Protein AF-A0A194VY60-F1 (afdb_monomer)

Secondary structure (DSSP, 8-state):
----PPPHHHHHHHHHHHHHHHHHHHHHHHHHHHHHHHHHHTB--TT-SS--SS-SS--TT--SEEEEEEEEE-EETTEEHHHHHHHHHHHHT---GGGSEEEEEEEEESSSSPPEEEEEEE--S-SSS-TTBEEEEEEE--HHHHHHEEEEEEEEEE---HHHHHHHHHHHHHH--B-BTTTBSHHHHHHHHHHHHTTT----S--HHHHHHHHHHHHHHHHHHHHHHHHHHHHHHHHHHHHHHHHHHHHHTT----

Solvent-accessible surface area (backbone atoms only — not comparable to full-atom values): 14320 Å² total; per-residue (Å²): 133,83,80,82,73,83,51,70,68,57,56,51,48,52,49,50,54,49,50,53,51,52,50,53,51,52,52,55,51,50,53,49,41,51,48,37,50,55,53,52,74,41,59,78,41,91,48,48,74,44,78,77,90,64,77,75,50,75,31,82,78,59,81,51,24,42,34,30,46,34,30,26,71,35,64,56,95,88,42,47,49,31,62,56,50,32,63,54,27,57,76,73,66,76,51,60,69,79,61,53,48,41,36,28,29,34,41,39,41,32,40,91,57,77,32,37,34,40,36,49,51,54,43,81,82,56,99,71,92,51,83,35,37,48,46,80,45,76,43,73,68,44,69,73,58,58,69,59,42,76,39,23,16,48,55,44,52,26,76,75,50,72,67,59,52,50,52,54,50,49,52,53,34,71,78,44,55,51,42,33,77,64,85,40,36,20,55,57,52,34,49,51,47,39,25,74,46,34,87,60,48,70,77,76,68,85,52,52,25,56,51,51,48,50,45,52,53,50,52,50,48,51,51,50,48,50,52,54,63,40,49,57,54,51,48,49,50,52,49,50,52,49,53,51,48,54,49,52,48,60,66,63,67,72,65,86,74,134

Structure (mmCIF, N/CA/C/O backbone):
data_AF-A0A194VY60-F1
#
_entry.id   AF-A0A194VY60-F1
#
loop_
_atom_site.group_PDB
_atom_site.id
_atom_site.type_symbol
_atom_site.label_atom_id
_atom_site.label_alt_id
_atom_site.label_comp_id
_atom_site.label_asym_id
_atom_site.label_entity_id
_atom_site.label_seq_id
_atom_site.pdbx_PDB_ins_code
_atom_site.Cartn_x
_atom_site.Cartn_y
_atom_site.Cartn_z
_atom_site.occupancy
_atom_site.B_iso_or_equiv
_atom_site.auth_seq_id
_atom_site.auth_comp_id
_atom_site.auth_asym_id
_atom_site.auth_atom_id
_atom_site.pdbx_PDB_model_num
ATOM 1 N N . MET A 1 1 ? -32.629 -17.666 49.996 1.00 39.91 1 MET A N 1
ATOM 2 C CA . MET A 1 1 ? -31.235 -17.701 49.500 1.00 39.91 1 MET A CA 1
ATOM 3 C C . MET A 1 1 ? -30.744 -16.263 49.410 1.00 39.91 1 MET A C 1
ATOM 5 O O . MET A 1 1 ? -31.400 -15.499 48.711 1.00 39.91 1 MET A O 1
ATOM 9 N N . PRO A 1 2 ? -29.707 -15.832 50.146 1.00 43.50 2 PRO A N 1
ATOM 10 C CA . PRO A 1 2 ? -29.232 -14.460 50.035 1.00 43.50 2 PRO A CA 1
ATOM 11 C C . PRO A 1 2 ? -28.337 -14.337 48.797 1.00 43.50 2 PRO A C 1
ATOM 13 O O . PRO A 1 2 ? -27.369 -15.083 48.655 1.00 43.50 2 PRO A O 1
ATOM 16 N N . PHE A 1 3 ? -28.659 -13.398 47.906 1.00 49.22 3 PHE A N 1
ATOM 17 C CA . PHE A 1 3 ? -27.743 -12.955 46.859 1.00 49.22 3 PHE A CA 1
ATOM 18 C C . PHE A 1 3 ? -26.462 -12.458 47.537 1.00 49.22 3 PHE A C 1
ATOM 20 O O . PHE A 1 3 ? -26.487 -11.477 48.279 1.00 49.22 3 PHE A O 1
ATOM 27 N N . HIS A 1 4 ? -25.349 -13.167 47.340 1.00 53.69 4 HIS A N 1
ATOM 28 C CA . HIS A 1 4 ? -24.038 -12.682 47.755 1.00 53.69 4 HIS A CA 1
ATOM 29 C C . HIS A 1 4 ? -23.738 -11.398 46.983 1.00 53.69 4 HIS A C 1
ATOM 31 O O . HIS A 1 4 ? -23.539 -11.411 45.771 1.00 53.69 4 HIS A O 1
ATOM 37 N N . GLY A 1 5 ? -23.791 -10.285 47.714 1.00 59.00 5 GLY A N 1
ATOM 38 C CA . GLY A 1 5 ? -23.623 -8.944 47.186 1.00 59.00 5 GLY A CA 1
ATOM 39 C C . GLY A 1 5 ? -22.247 -8.768 46.563 1.00 59.00 5 GLY A C 1
ATOM 40 O O . GLY A 1 5 ? -21.222 -9.028 47.197 1.00 59.00 5 GLY A O 1
ATOM 41 N N . VAL A 1 6 ? -22.239 -8.294 45.319 1.00 60.38 6 VAL A N 1
ATOM 42 C CA . VAL A 1 6 ? -21.043 -7.751 44.678 1.00 60.38 6 VAL A CA 1
ATOM 43 C C . VAL A 1 6 ? -20.492 -6.666 45.603 1.00 60.38 6 VAL A C 1
ATOM 45 O O . VAL A 1 6 ? -21.197 -5.717 45.952 1.00 60.38 6 VAL A O 1
ATOM 48 N N . ARG A 1 7 ? -19.250 -6.824 46.067 1.00 75.81 7 ARG A N 1
ATOM 49 C CA . ARG A 1 7 ? -18.635 -5.850 46.978 1.00 75.81 7 ARG A CA 1
ATOM 50 C C . ARG A 1 7 ? -18.468 -4.527 46.234 1.00 75.81 7 ARG A C 1
ATOM 52 O O . ARG A 1 7 ? -18.074 -4.524 45.071 1.00 75.81 7 ARG A O 1
ATOM 59 N N . ALA A 1 8 ? -18.685 -3.399 46.909 1.00 72.19 8 ALA A N 1
ATOM 60 C CA . ALA A 1 8 ? -18.509 -2.069 46.315 1.00 72.19 8 ALA A CA 1
ATOM 61 C C . ALA A 1 8 ? -17.129 -1.890 45.644 1.00 72.19 8 ALA A C 1
ATOM 63 O O . ALA A 1 8 ? -17.021 -1.258 44.598 1.00 72.19 8 ALA A O 1
ATOM 64 N N . SER A 1 9 ? -16.084 -2.527 46.181 1.00 76.25 9 SER A N 1
ATOM 65 C CA . SER A 1 9 ? -14.746 -2.557 45.579 1.00 76.2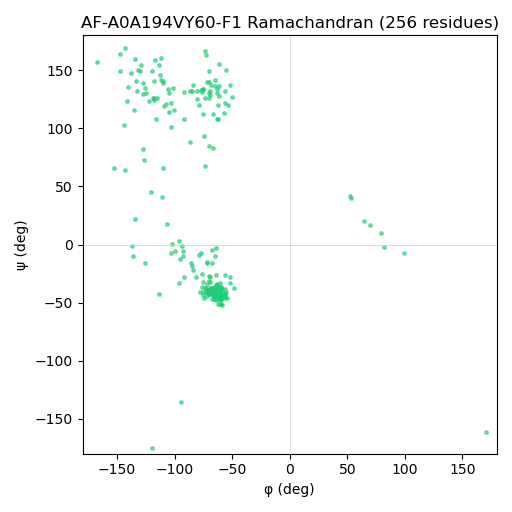5 9 SER A CA 1
ATOM 66 C C . SER A 1 9 ? -14.690 -3.251 44.211 1.00 76.25 9 SER A C 1
ATOM 68 O O . SER A 1 9 ? -13.939 -2.815 43.344 1.00 76.25 9 SER A O 1
ATOM 70 N N . GLN A 1 10 ? -15.498 -4.289 43.981 1.00 77.25 10 GLN A N 1
ATOM 71 C CA . GLN A 1 10 ? -15.587 -4.984 42.692 1.00 77.25 10 GLN A CA 1
ATOM 72 C C . GLN A 1 10 ? -16.283 -4.113 41.640 1.00 77.25 10 GLN A C 1
ATOM 74 O O . GLN A 1 10 ? -15.821 -4.055 40.505 1.00 77.25 10 GLN A O 1
ATOM 79 N N . LEU A 1 11 ? -17.333 -3.378 42.025 1.00 76.38 11 LEU A N 1
ATOM 80 C CA . LEU A 1 11 ? -18.009 -2.422 41.137 1.00 76.38 11 LEU A CA 1
ATOM 81 C C . LEU A 1 11 ? -17.104 -1.236 40.777 1.00 76.38 11 LEU A C 1
ATOM 83 O O . LEU A 1 11 ? -17.055 -0.829 39.620 1.00 76.38 11 LEU A O 1
ATOM 87 N N . ILE A 1 12 ? -16.344 -0.713 41.744 1.00 81.62 12 ILE A N 1
ATOM 88 C CA . ILE A 1 12 ? -15.384 0.376 41.510 1.00 81.62 12 ILE A CA 1
ATOM 89 C C . ILE A 1 12 ? -14.258 -0.080 40.574 1.00 81.62 12 ILE A C 1
ATOM 91 O O . ILE A 1 12 ? -13.894 0.657 39.659 1.00 81.62 12 ILE A O 1
ATOM 95 N N . ASN A 1 13 ? -13.720 -1.286 40.769 1.00 82.75 13 ASN A N 1
ATOM 96 C CA . ASN A 1 13 ? -12.669 -1.818 39.902 1.00 82.75 13 ASN A CA 1
ATOM 97 C C . ASN A 1 13 ? -13.184 -2.077 38.479 1.00 82.75 13 ASN A C 1
ATOM 99 O O . ASN A 1 13 ? -12.544 -1.641 37.528 1.00 82.75 13 ASN A O 1
ATOM 103 N N . ALA A 1 14 ? -14.372 -2.670 38.329 1.00 79.81 14 ALA A N 1
ATOM 104 C CA . ALA A 1 14 ? -14.998 -2.864 37.020 1.00 79.81 14 ALA A CA 1
ATOM 105 C C . ALA A 1 14 ? -15.285 -1.528 36.308 1.00 79.81 14 ALA A C 1
ATOM 107 O O . ALA A 1 14 ? -15.058 -1.403 35.106 1.00 79.81 14 ALA A O 1
ATOM 108 N N . GLY A 1 15 ? -15.725 -0.504 37.050 1.00 81.00 15 GLY A N 1
ATOM 109 C CA . GLY A 1 15 ? -15.925 0.846 36.519 1.00 81.00 15 GLY A CA 1
ATOM 110 C C . GLY A 1 15 ? -14.625 1.495 36.034 1.00 81.00 15 GLY A C 1
ATOM 111 O O . GLY A 1 15 ? -14.604 2.090 34.958 1.00 81.00 15 GLY A O 1
ATOM 112 N N . LYS A 1 16 ? -13.523 1.334 36.779 1.00 84.62 16 LYS A N 1
ATOM 113 C CA . LYS A 1 16 ? -12.190 1.804 36.364 1.00 84.62 16 LYS A CA 1
ATOM 114 C C . LYS A 1 16 ? -11.689 1.072 35.121 1.00 84.62 16 LYS A C 1
ATOM 116 O O . LYS A 1 16 ? -11.234 1.721 34.188 1.00 84.62 16 LYS A O 1
ATOM 121 N N . GLU A 1 17 ? -11.808 -0.253 35.076 1.00 83.38 17 GLU A N 1
ATOM 122 C CA . GLU A 1 17 ? -11.417 -1.050 33.907 1.00 83.38 17 GLU A CA 1
ATOM 123 C C . GLU A 1 17 ? -12.216 -0.673 32.657 1.00 83.38 17 GLU A C 1
ATOM 125 O O . GLU A 1 17 ? -11.652 -0.565 31.568 1.00 83.38 17 GLU A O 1
ATOM 130 N N . TYR A 1 18 ? -13.521 -0.443 32.808 1.00 84.88 18 TYR A N 1
ATOM 131 C CA . TYR A 1 18 ? -14.369 0.029 31.720 1.00 84.88 18 TYR A CA 1
ATOM 132 C C . TYR A 1 18 ? -13.940 1.415 31.229 1.00 84.88 18 TYR A C 1
ATOM 134 O O . TYR A 1 18 ? -13.803 1.621 30.025 1.00 84.88 18 TYR A O 1
ATOM 142 N N . TYR A 1 19 ? -13.673 2.347 32.148 1.00 82.75 19 TYR A N 1
ATOM 143 C CA . TYR A 1 19 ? -13.218 3.693 31.803 1.00 82.75 19 TYR A CA 1
ATOM 144 C C . TYR A 1 19 ? -11.867 3.682 31.076 1.00 82.75 19 TYR A C 1
ATOM 146 O O . TYR A 1 19 ? -11.713 4.351 30.058 1.00 82.75 19 TYR A O 1
ATOM 154 N N . GLU A 1 20 ? -10.909 2.876 31.538 1.00 84.81 20 GLU A N 1
ATOM 155 C CA . GLU A 1 20 ? -9.609 2.715 30.877 1.00 84.81 20 GLU A CA 1
ATOM 156 C C . GLU A 1 20 ? -9.743 2.110 29.474 1.00 84.81 20 GLU A C 1
ATOM 158 O O . GLU A 1 20 ? -9.087 2.563 28.536 1.00 84.81 20 GLU A O 1
ATOM 163 N N . LYS A 1 21 ? -10.632 1.125 29.286 1.00 82.19 21 LYS A N 1
ATOM 164 C CA . LYS A 1 21 ? -10.935 0.578 27.953 1.00 82.19 21 LYS A CA 1
ATOM 165 C C . LYS A 1 21 ? -11.551 1.630 27.033 1.00 82.19 21 LYS A C 1
ATOM 167 O O . LYS A 1 21 ? -11.130 1.747 25.886 1.00 82.19 21 LYS A O 1
ATOM 172 N N . LEU A 1 22 ? -12.508 2.408 27.539 1.00 82.56 22 LEU A N 1
ATOM 173 C CA . LEU A 1 22 ? -13.160 3.479 26.785 1.00 82.56 22 LEU A CA 1
ATOM 174 C C . LEU A 1 22 ? -12.155 4.565 26.375 1.00 82.56 22 LEU A C 1
ATOM 176 O O . LEU A 1 22 ? -12.182 5.048 25.247 1.00 82.56 22 LEU A O 1
ATOM 180 N N . LYS A 1 23 ? -11.246 4.928 27.284 1.00 86.50 23 LYS A N 1
ATOM 181 C CA . LYS A 1 23 ? -10.191 5.908 27.033 1.00 86.50 23 LYS A CA 1
ATOM 182 C C . LYS A 1 23 ? -9.248 5.441 25.924 1.00 86.50 23 LYS A C 1
ATOM 184 O O . LYS A 1 23 ? -9.086 6.163 24.948 1.00 86.50 23 LYS A O 1
ATOM 189 N N . LYS A 1 24 ? -8.718 4.217 26.024 1.00 82.44 24 LYS A N 1
ATOM 190 C CA . LYS A 1 24 ? -7.846 3.631 24.991 1.00 82.44 24 LYS A CA 1
ATOM 191 C C . LYS A 1 24 ? -8.527 3.529 23.627 1.00 82.44 24 LYS A C 1
ATOM 193 O O . LYS A 1 24 ? -7.892 3.752 22.606 1.00 82.44 24 LYS A O 1
ATOM 198 N N . HIS A 1 25 ? -9.819 3.196 23.607 1.00 82.06 25 HIS A N 1
ATOM 199 C CA . HIS A 1 25 ? -10.597 3.129 22.366 1.00 82.06 25 HIS A CA 1
ATOM 200 C C . HIS A 1 25 ? -10.741 4.507 21.707 1.00 82.06 25 HIS A C 1
ATOM 202 O O . HIS A 1 25 ? -10.528 4.638 20.503 1.00 82.06 25 HIS A O 1
ATOM 208 N N . ASN A 1 26 ? -11.016 5.550 22.495 1.00 86.19 26 ASN A N 1
ATOM 209 C CA . ASN A 1 26 ? -11.071 6.922 21.987 1.00 86.19 26 ASN A CA 1
ATOM 210 C C . ASN A 1 26 ? -9.705 7.415 21.486 1.00 86.19 26 ASN A C 1
ATOM 212 O O . ASN A 1 26 ? -9.651 8.035 20.428 1.00 86.19 26 ASN A O 1
ATOM 216 N N . GLU A 1 27 ? -8.618 7.103 22.199 1.00 87.31 27 GLU A N 1
ATOM 217 C CA . GLU A 1 27 ? -7.247 7.428 21.777 1.00 87.31 27 GLU A CA 1
ATOM 218 C C . GLU A 1 27 ? -6.918 6.776 20.424 1.00 87.31 27 GLU A C 1
ATOM 220 O O . GLU A 1 27 ? -6.575 7.480 19.476 1.00 87.31 27 GLU A O 1
ATOM 225 N N . ALA A 1 28 ? -7.151 5.467 20.280 1.00 85.69 28 ALA A N 1
ATOM 226 C CA . ALA A 1 28 ? -6.933 4.748 19.021 1.00 85.69 28 ALA A CA 1
ATOM 227 C C . ALA A 1 28 ? -7.787 5.302 17.866 1.00 85.69 28 ALA A C 1
ATOM 229 O O . ALA A 1 28 ? -7.342 5.396 16.720 1.00 85.69 28 ALA A O 1
ATOM 230 N N . ARG A 1 29 ? -9.027 5.712 18.157 1.00 89.50 29 ARG A N 1
ATOM 231 C CA . ARG A 1 29 ? -9.909 6.348 17.175 1.00 89.50 29 ARG A CA 1
ATOM 232 C C . ARG A 1 29 ? -9.376 7.706 16.718 1.00 89.50 29 ARG A C 1
ATOM 234 O O . ARG A 1 29 ? -9.510 8.043 15.540 1.00 89.50 29 ARG A O 1
ATOM 241 N N . ASP A 1 30 ? -8.829 8.507 17.622 1.00 90.94 30 ASP A N 1
ATOM 242 C CA . ASP A 1 30 ? -8.287 9.820 17.278 1.00 90.94 30 ASP A CA 1
ATOM 243 C C . ASP A 1 30 ? -6.961 9.701 16.514 1.00 90.94 30 ASP A C 1
ATOM 245 O O . ASP A 1 30 ? -6.784 10.402 15.514 1.00 90.94 30 ASP A O 1
ATOM 249 N N . GLU A 1 31 ? -6.107 8.736 16.868 1.00 89.88 31 GLU A N 1
ATOM 250 C CA . GLU A 1 31 ? -4.929 8.346 16.078 1.00 89.88 31 GLU A CA 1
ATOM 251 C C . GLU A 1 31 ? -5.325 7.920 14.656 1.00 89.88 31 GLU A C 1
ATOM 253 O O . GLU A 1 31 ? -4.763 8.396 13.669 1.00 89.88 31 GLU A O 1
ATOM 258 N N . LYS A 1 32 ? -6.370 7.094 14.519 1.00 92.56 32 LYS A N 1
ATOM 259 C CA . LYS A 1 32 ? -6.886 6.668 13.212 1.00 92.56 32 LYS A CA 1
ATOM 260 C C . LYS A 1 32 ? -7.350 7.849 12.359 1.00 92.56 32 LYS A C 1
ATOM 262 O O . LYS A 1 32 ? -7.024 7.920 11.175 1.00 92.56 32 LYS A O 1
ATOM 267 N N . LYS A 1 33 ? -8.097 8.795 12.939 1.00 93.25 33 LYS A N 1
ATOM 268 C CA . LYS A 1 33 ? -8.518 10.019 12.232 1.00 93.25 33 LYS A CA 1
ATOM 269 C C . LYS A 1 33 ? -7.320 10.853 11.784 1.00 93.25 33 LYS A C 1
ATOM 271 O O . LYS A 1 33 ? -7.346 11.382 10.673 1.00 93.25 33 LYS A O 1
ATOM 276 N N . ALA A 1 34 ? -6.298 10.984 12.631 1.00 92.81 34 ALA A N 1
ATOM 277 C CA . ALA A 1 34 ? -5.077 11.711 12.300 1.00 92.81 34 ALA A CA 1
ATOM 278 C C . ALA A 1 34 ? -4.346 11.054 11.120 1.00 92.81 34 ALA A C 1
ATOM 280 O O . ALA A 1 34 ? -4.042 11.735 10.140 1.00 92.81 34 ALA A O 1
ATOM 281 N N . LEU A 1 35 ? -4.189 9.727 11.148 1.00 93.19 35 LEU A N 1
ATOM 282 C CA . LEU A 1 35 ? -3.588 8.966 10.055 1.00 93.19 35 LEU A CA 1
ATOM 283 C C . LEU A 1 35 ? -4.364 9.129 8.740 1.00 93.19 35 LEU A C 1
ATOM 285 O O . LEU A 1 35 ? -3.768 9.420 7.705 1.00 93.19 35 LEU A O 1
ATOM 289 N N . LEU A 1 36 ? -5.694 8.990 8.766 1.00 93.56 36 LEU A N 1
ATOM 290 C CA . LEU A 1 36 ? -6.530 9.171 7.572 1.00 93.56 36 LEU A CA 1
ATOM 291 C C . LEU A 1 36 ? -6.412 10.589 7.004 1.00 93.56 36 LEU A C 1
ATOM 293 O O . LEU A 1 36 ? -6.350 10.762 5.788 1.00 93.56 36 LEU A O 1
ATOM 297 N N . LYS A 1 37 ? -6.314 11.603 7.872 1.00 92.12 37 LYS A N 1
ATOM 298 C CA . LYS A 1 37 ? -6.079 12.990 7.457 1.00 92.12 37 LYS A CA 1
ATOM 299 C C . LYS A 1 37 ? -4.722 13.156 6.768 1.00 92.12 37 LYS A C 1
ATOM 301 O O . LYS A 1 37 ? -4.661 13.843 5.752 1.00 92.12 37 LYS A O 1
ATOM 306 N N . LEU A 1 38 ? -3.663 12.528 7.285 1.00 91.75 38 LEU A N 1
ATOM 307 C CA . LEU A 1 38 ? -2.333 12.544 6.663 1.00 91.75 38 LEU A CA 1
ATOM 308 C C . LEU A 1 38 ? -2.344 11.861 5.293 1.00 91.75 38 LEU A C 1
ATOM 310 O O . LEU A 1 38 ? -1.869 12.438 4.320 1.00 91.75 38 LEU A O 1
ATOM 314 N N . ILE A 1 39 ? -2.946 10.671 5.197 1.00 91.62 39 ILE A N 1
ATOM 315 C CA . ILE A 1 39 ? -3.079 9.931 3.933 1.00 91.62 39 ILE A CA 1
ATOM 316 C C . ILE A 1 39 ? -3.856 10.765 2.911 1.00 91.62 39 ILE A C 1
ATOM 318 O O . ILE A 1 39 ? -3.419 10.918 1.773 1.00 91.62 39 ILE A O 1
ATOM 322 N N . ARG A 1 40 ? -4.984 11.356 3.321 1.00 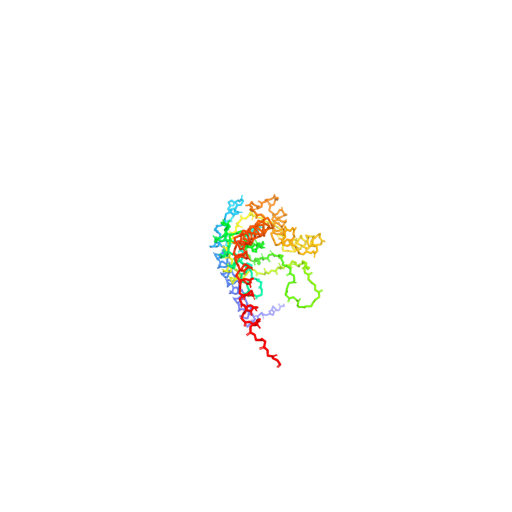89.31 40 ARG A N 1
ATOM 323 C CA . ARG A 1 40 ? -5.800 12.218 2.461 1.00 89.31 40 ARG A CA 1
ATOM 324 C C . ARG A 1 40 ? -5.028 13.441 1.970 1.00 89.31 40 ARG A C 1
ATOM 326 O O . ARG A 1 40 ? -5.203 13.825 0.823 1.00 89.31 40 ARG A O 1
ATOM 333 N N . ALA A 1 41 ? -4.177 14.037 2.803 1.00 87.06 41 ALA A N 1
ATOM 334 C CA . ALA A 1 41 ? -3.357 15.185 2.416 1.00 87.06 41 ALA A CA 1
ATOM 335 C C . ALA A 1 41 ? -2.274 14.848 1.374 1.00 87.06 41 ALA A C 1
ATOM 337 O O . ALA A 1 41 ? -1.716 15.761 0.778 1.00 87.06 41 ALA A O 1
ATOM 338 N N . LYS A 1 42 ? -1.964 13.562 1.162 1.00 84.62 42 LYS A N 1
ATOM 339 C CA . LYS A 1 42 ? -1.026 13.085 0.133 1.00 84.62 42 LYS A CA 1
ATOM 340 C C . LYS A 1 42 ? -1.709 12.726 -1.191 1.00 84.62 42 LYS A C 1
ATOM 342 O O . LYS A 1 42 ? -1.018 12.363 -2.144 1.00 84.62 42 LYS A O 1
ATOM 347 N N . LEU A 1 43 ? -3.043 12.774 -1.246 1.00 81.62 43 LEU A N 1
ATOM 348 C CA . LEU A 1 43 ? -3.793 12.509 -2.469 1.00 81.62 43 LEU A CA 1
ATOM 349 C C . LEU A 1 43 ? -3.674 13.692 -3.429 1.00 81.62 43 LEU A C 1
ATOM 351 O O . LEU A 1 43 ? -4.488 14.603 -3.380 1.00 81.62 43 LEU A O 1
ATOM 355 N N . ASP A 1 44 ? -2.698 13.626 -4.326 1.00 66.50 44 ASP A N 1
ATOM 356 C CA . ASP A 1 44 ? -2.491 14.616 -5.396 1.00 66.50 44 ASP A CA 1
ATOM 357 C C . ASP A 1 44 ? -2.218 13.935 -6.761 1.00 66.50 44 ASP A C 1
ATOM 359 O O . ASP A 1 44 ? -1.598 14.499 -7.660 1.00 66.50 44 ASP A O 1
ATOM 363 N N . GLY A 1 45 ? -2.625 12.672 -6.926 1.00 53.22 45 GLY A N 1
ATOM 364 C CA . GLY A 1 45 ? -2.087 11.797 -7.970 1.00 53.22 45 GLY A CA 1
ATOM 365 C C . GLY A 1 45 ? -2.710 11.887 -9.373 1.00 53.22 45 GLY A C 1
ATOM 366 O O . GLY A 1 45 ? -3.914 11.695 -9.550 1.00 53.22 45 GLY A O 1
ATOM 367 N N . ASN A 1 46 ? -1.836 11.984 -10.386 1.00 49.44 46 ASN A N 1
ATOM 368 C CA . ASN A 1 46 ? -2.103 11.805 -11.829 1.00 49.44 46 ASN A CA 1
ATOM 369 C C . ASN A 1 46 ? -2.544 10.376 -12.237 1.00 49.44 46 ASN A C 1
ATOM 371 O O . ASN A 1 46 ? -2.801 10.134 -13.414 1.00 49.44 46 ASN A O 1
ATOM 375 N N . HIS A 1 47 ? -2.584 9.416 -11.302 1.00 53.03 47 HIS A N 1
ATOM 376 C CA . HIS A 1 47 ? -2.923 8.004 -11.555 1.00 53.03 47 HIS A CA 1
ATOM 377 C C . HIS A 1 47 ? -4.319 7.635 -11.040 1.00 53.03 47 HIS A C 1
ATOM 379 O O . HIS A 1 47 ? -4.625 6.460 -10.827 1.00 53.03 47 HIS A O 1
ATOM 385 N N . THR A 1 48 ? -5.152 8.639 -10.780 1.00 56.34 48 THR A N 1
ATOM 386 C CA . THR A 1 48 ? -6.541 8.448 -10.377 1.00 56.34 48 THR A CA 1
ATOM 387 C C . THR A 1 48 ? -7.321 7.846 -11.539 1.00 56.34 48 THR A C 1
ATOM 389 O O . THR A 1 48 ? -7.515 8.464 -12.581 1.00 56.34 48 THR A O 1
ATOM 392 N N . VAL A 1 49 ? -7.758 6.599 -11.367 1.00 56.19 49 VAL A N 1
ATOM 393 C CA . VAL A 1 49 ? -8.679 5.940 -12.309 1.00 56.19 49 VAL A CA 1
ATOM 394 C C . VAL A 1 49 ? -10.127 6.301 -11.965 1.00 56.19 49 VAL A C 1
ATOM 396 O O . VAL A 1 49 ? -11.036 6.120 -12.773 1.00 56.19 49 VAL A O 1
ATOM 399 N N . SER A 1 50 ? -10.376 6.788 -10.749 1.00 60.06 50 SER A N 1
ATOM 400 C CA . SER A 1 50 ? -11.722 7.044 -10.245 1.00 60.06 50 SER A CA 1
ATOM 401 C C . SER A 1 50 ? -11.741 8.230 -9.291 1.00 60.06 50 SER A C 1
ATOM 403 O O . SER A 1 50 ? -10.763 8.493 -8.588 1.00 60.06 50 SER A O 1
ATOM 405 N N . GLU A 1 51 ? -12.870 8.934 -9.275 1.00 65.19 51 GLU A N 1
ATOM 406 C CA . GLU A 1 51 ? -13.209 9.838 -8.180 1.00 65.19 51 GLU A CA 1
ATOM 407 C C . GLU A 1 51 ? -13.311 9.033 -6.877 1.00 65.19 51 GLU A C 1
ATOM 409 O O . GLU A 1 51 ? -13.525 7.822 -6.902 1.00 65.19 51 GLU A O 1
ATOM 414 N N . LEU A 1 52 ? -13.104 9.688 -5.735 1.00 71.69 52 LEU A N 1
ATOM 415 C CA . LEU A 1 52 ? -13.240 9.034 -4.434 1.00 71.69 52 LEU A CA 1
ATOM 416 C C . LEU A 1 52 ? -14.695 8.583 -4.236 1.00 71.69 52 LEU A C 1
ATOM 418 O O . LEU A 1 52 ? -15.552 9.428 -3.979 1.00 71.69 52 LEU A O 1
ATOM 422 N N . ASP A 1 53 ? -14.947 7.272 -4.307 1.00 68.56 53 ASP A N 1
ATOM 423 C CA . ASP A 1 53 ? -16.288 6.698 -4.117 1.00 68.56 53 ASP A CA 1
ATOM 424 C C . ASP A 1 53 ? -16.815 6.993 -2.701 1.00 68.56 53 ASP A C 1
ATOM 426 O O . ASP A 1 53 ? -17.960 7.408 -2.512 1.00 68.56 53 ASP A O 1
ATOM 430 N N . GLU A 1 54 ? -15.943 6.848 -1.697 1.00 73.69 54 GLU A N 1
ATOM 431 C CA . GLU A 1 54 ? -16.199 7.263 -0.318 1.00 73.69 54 GLU A CA 1
ATOM 432 C C . GLU A 1 54 ? -15.069 8.160 0.215 1.00 73.69 54 GLU A C 1
ATOM 434 O O . GLU A 1 54 ? -13.883 7.847 0.019 1.00 73.69 54 GLU A O 1
ATOM 439 N N . PRO A 1 55 ? -15.395 9.232 0.972 1.00 81.00 55 PRO A N 1
ATOM 440 C CA . PRO A 1 55 ? -14.392 10.074 1.616 1.00 81.00 55 PRO A CA 1
ATOM 441 C C . PRO A 1 55 ? -13.401 9.250 2.447 1.00 81.00 55 PRO A C 1
ATOM 443 O O . PRO A 1 55 ? -13.792 8.349 3.189 1.00 81.00 55 PRO A O 1
ATOM 446 N N . LEU A 1 56 ? -12.106 9.576 2.369 1.00 87.00 56 LEU A N 1
ATOM 447 C CA . LEU A 1 56 ? -11.085 9.042 3.281 1.00 87.00 56 LEU A CA 1
ATOM 448 C C . LEU A 1 56 ? -11.209 9.693 4.665 1.00 87.00 56 LEU A C 1
ATOM 450 O O . LEU A 1 56 ? -10.370 10.486 5.094 1.00 87.00 56 LEU A O 1
ATOM 454 N N . GLU A 1 57 ? -12.304 9.383 5.345 1.00 89.12 57 GLU A N 1
ATOM 455 C CA . GLU A 1 57 ? -12.638 9.859 6.680 1.00 89.12 57 GLU A CA 1
ATOM 456 C C . GLU A 1 57 ? -13.017 8.681 7.571 1.00 89.12 57 GLU A C 1
ATOM 458 O O . GLU A 1 57 ? -13.460 7.635 7.095 1.00 89.12 57 GLU A O 1
ATOM 463 N N . TYR A 1 58 ? -12.832 8.848 8.882 1.00 91.56 58 TYR A N 1
ATOM 464 C CA . TYR A 1 58 ? -13.165 7.795 9.832 1.00 91.56 58 TYR A CA 1
ATOM 465 C C . TYR A 1 58 ? -14.664 7.488 9.789 1.00 91.56 58 TYR A C 1
ATOM 467 O O . TYR A 1 58 ? -15.495 8.335 10.128 1.00 91.56 58 TYR A O 1
ATOM 475 N N . ASN A 1 59 ? -14.999 6.246 9.462 1.00 90.75 59 ASN A N 1
ATOM 476 C CA . ASN A 1 59 ? -16.358 5.746 9.430 1.00 90.75 59 ASN A CA 1
ATOM 477 C C . ASN A 1 59 ? -16.395 4.285 9.896 1.00 90.75 59 ASN A C 1
ATOM 479 O O . ASN A 1 59 ? -16.118 3.364 9.135 1.00 90.75 59 ASN A O 1
ATOM 483 N N . ALA A 1 60 ? -16.837 4.069 11.137 1.00 86.19 60 ALA A N 1
ATOM 484 C CA . ALA A 1 60 ? -16.979 2.734 11.730 1.00 86.19 60 ALA A CA 1
ATOM 485 C C . ALA A 1 60 ? -18.033 1.843 11.040 1.00 86.19 60 ALA A C 1
ATOM 487 O O . ALA A 1 60 ? -18.148 0.665 11.362 1.00 86.19 60 ALA A O 1
ATOM 488 N N . ARG A 1 61 ? -18.844 2.400 10.130 1.00 86.50 61 ARG A N 1
ATOM 489 C CA . ARG A 1 61 ? -19.843 1.654 9.350 1.00 86.50 61 ARG A CA 1
ATOM 490 C C . ARG A 1 61 ? -19.367 1.317 7.940 1.00 86.50 61 ARG A C 1
ATOM 492 O O . ARG A 1 61 ? -20.110 0.651 7.220 1.00 86.50 61 ARG A O 1
ATOM 499 N N . CYS A 1 62 ? -18.193 1.804 7.538 1.00 84.94 62 CYS A N 1
ATOM 500 C CA . CYS A 1 62 ? -17.637 1.505 6.229 1.00 84.94 62 CYS A CA 1
ATOM 501 C C . CYS A 1 62 ? -17.378 -0.004 6.136 1.00 84.94 62 CYS A C 1
ATOM 503 O O . CYS A 1 62 ? -16.832 -0.606 7.060 1.00 84.94 62 CYS A O 1
ATOM 505 N N . LYS A 1 63 ? -17.846 -0.620 5.048 1.00 85.81 63 LYS A N 1
ATOM 506 C CA . LYS A 1 63 ? -17.698 -2.063 4.795 1.00 85.81 63 LYS A CA 1
ATOM 507 C C . LYS A 1 63 ? -16.609 -2.368 3.772 1.00 85.81 63 LYS A C 1
ATOM 509 O O . LYS A 1 63 ? -16.317 -3.536 3.533 1.00 85.81 63 LYS A O 1
ATOM 514 N N . THR A 1 64 ? -16.058 -1.331 3.157 1.00 90.00 64 THR A N 1
ATOM 515 C CA . THR A 1 64 ? -15.002 -1.419 2.158 1.00 90.00 64 THR A CA 1
ATOM 516 C C . THR A 1 64 ? -13.752 -0.724 2.673 1.00 90.00 64 THR A C 1
ATOM 518 O O . THR A 1 64 ? -13.791 0.119 3.571 1.00 90.00 64 THR A O 1
ATOM 521 N N . SER A 1 65 ? -12.618 -1.093 2.100 1.00 93.25 65 SER A N 1
ATOM 522 C CA . SER A 1 65 ? -11.361 -0.384 2.288 1.00 93.25 65 SER A CA 1
ATOM 523 C C . SER A 1 65 ? -10.971 0.318 0.999 1.00 93.25 65 SER A C 1
ATOM 525 O O . SER A 1 65 ? -11.105 -0.247 -0.087 1.00 93.25 65 SER A O 1
ATOM 527 N N . ALA A 1 66 ? -10.438 1.529 1.133 1.00 92.06 66 ALA A N 1
ATOM 528 C CA . ALA A 1 66 ? -9.914 2.272 0.001 1.00 92.06 66 ALA A CA 1
ATOM 529 C C . ALA A 1 66 ? -8.610 1.625 -0.465 1.00 92.06 66 ALA A C 1
ATOM 531 O O . ALA A 1 66 ? -7.763 1.269 0.355 1.00 92.06 66 ALA A O 1
ATOM 532 N N . VAL A 1 67 ? -8.406 1.532 -1.769 1.00 91.88 67 VAL A N 1
ATOM 533 C CA . VAL A 1 67 ? -7.170 1.036 -2.365 1.00 91.88 67 VAL A CA 1
ATOM 534 C C . VAL A 1 67 ? -6.442 2.201 -3.012 1.00 91.88 67 VAL A C 1
ATOM 536 O O . VAL A 1 67 ? -6.947 2.852 -3.932 1.00 91.88 67 VAL A O 1
ATOM 539 N N . LEU A 1 68 ? -5.238 2.458 -2.515 1.00 90.44 68 LEU A N 1
ATOM 540 C CA . LEU A 1 68 ? -4.337 3.483 -3.009 1.00 90.44 68 LEU A CA 1
ATOM 541 C C . LEU A 1 68 ? -3.107 2.838 -3.638 1.00 90.44 68 LEU A C 1
ATOM 543 O O . LEU A 1 68 ? -2.594 1.831 -3.152 1.00 90.44 68 LEU A O 1
ATOM 547 N N . VAL A 1 69 ? -2.585 3.476 -4.675 1.00 88.69 69 VAL A N 1
ATOM 548 C CA . VAL A 1 69 ? -1.221 3.244 -5.150 1.00 88.69 69 VAL A CA 1
ATOM 549 C C . VAL A 1 69 ? -0.382 4.407 -4.664 1.00 88.69 69 VAL A C 1
ATOM 551 O O . VAL A 1 69 ? -0.689 5.566 -4.951 1.00 88.69 69 VAL A O 1
ATOM 554 N N . VAL A 1 70 ? 0.655 4.098 -3.895 1.00 87.38 70 VAL A N 1
ATOM 555 C CA . VAL A 1 70 ? 1.575 5.092 -3.347 1.00 87.38 70 VAL A CA 1
ATOM 556 C C . VAL A 1 70 ? 2.935 4.938 -3.995 1.00 87.38 70 VAL A C 1
ATOM 558 O O . VAL A 1 70 ? 3.407 3.827 -4.248 1.00 87.38 70 VAL A O 1
ATOM 561 N N . THR A 1 71 ? 3.568 6.073 -4.247 1.00 83.44 71 THR A N 1
ATOM 562 C CA . THR A 1 71 ? 4.919 6.142 -4.780 1.00 83.44 71 THR A CA 1
ATOM 563 C C . THR A 1 71 ? 5.860 6.665 -3.709 1.00 83.44 71 THR A C 1
ATOM 565 O O . THR A 1 71 ? 5.538 7.600 -2.970 1.00 83.44 71 THR A O 1
ATOM 568 N N . SER A 1 72 ? 7.046 6.078 -3.627 1.00 79.12 72 SER A N 1
ATOM 569 C CA . SER A 1 72 ? 8.133 6.572 -2.788 1.00 79.12 72 SER A CA 1
ATOM 570 C C . SER A 1 72 ? 9.450 6.585 -3.554 1.00 79.12 72 SER A C 1
ATOM 572 O O . SER A 1 72 ? 9.620 5.920 -4.579 1.00 79.12 72 SER A O 1
ATOM 574 N N . ALA A 1 73 ? 10.404 7.380 -3.073 1.00 70.81 73 ALA A N 1
ATOM 575 C CA . ALA A 1 73 ? 11.740 7.389 -3.650 1.00 70.81 73 ALA A CA 1
ATOM 576 C C . ALA A 1 73 ? 12.427 6.030 -3.434 1.00 70.81 73 ALA A C 1
ATOM 578 O O . ALA A 1 73 ? 12.397 5.472 -2.338 1.00 70.81 73 ALA A O 1
ATOM 579 N N . ILE A 1 74 ? 13.097 5.525 -4.469 1.00 65.50 74 ILE A N 1
ATOM 580 C CA . ILE A 1 74 ? 13.914 4.315 -4.394 1.00 65.50 74 ILE A CA 1
ATOM 581 C C . ILE A 1 74 ? 15.221 4.673 -3.674 1.00 65.50 74 ILE A C 1
ATOM 583 O O . ILE A 1 74 ? 16.052 5.423 -4.204 1.00 65.50 74 ILE A O 1
ATOM 587 N N . ASP A 1 75 ? 15.400 4.125 -2.474 1.00 53.91 75 ASP A N 1
ATOM 588 C CA . ASP A 1 75 ? 16.645 4.175 -1.708 1.00 53.91 75 ASP A CA 1
ATOM 589 C C . ASP A 1 75 ? 17.302 2.788 -1.716 1.00 53.91 75 ASP A C 1
ATOM 591 O O . ASP A 1 75 ? 16.700 1.799 -1.296 1.00 53.91 75 ASP A O 1
ATOM 595 N N . ILE A 1 76 ? 18.529 2.709 -2.236 1.00 51.88 76 ILE A N 1
ATOM 596 C CA . ILE A 1 76 ? 19.343 1.492 -2.223 1.00 51.88 76 ILE A CA 1
ATOM 597 C C . ILE A 1 76 ? 20.584 1.782 -1.379 1.00 51.88 76 ILE A C 1
ATOM 599 O O . ILE A 1 76 ? 21.479 2.503 -1.819 1.00 51.88 76 ILE A O 1
ATOM 603 N N . ASN A 1 77 ? 20.659 1.205 -0.176 1.00 44.94 77 ASN A N 1
ATOM 604 C CA . ASN A 1 77 ? 21.802 1.330 0.741 1.00 44.94 77 ASN A CA 1
ATOM 605 C C . ASN A 1 77 ? 22.226 2.787 1.039 1.00 44.94 77 ASN A C 1
ATOM 607 O O . ASN A 1 77 ? 23.418 3.094 1.086 1.00 44.94 77 ASN A O 1
ATOM 611 N N . GLY A 1 78 ? 21.267 3.700 1.220 1.00 41.06 78 GLY A N 1
ATOM 612 C CA . GLY A 1 78 ? 21.520 5.120 1.490 1.00 41.06 78 GLY A CA 1
ATOM 613 C C . GLY A 1 78 ? 21.809 5.945 0.233 1.00 41.06 78 GLY A C 1
ATOM 614 O O . GLY A 1 78 ? 21.989 7.164 0.313 1.00 41.06 78 GLY A O 1
ATOM 615 N N . ILE A 1 79 ? 21.848 5.309 -0.941 1.00 41.88 79 ILE A N 1
ATOM 616 C CA . ILE A 1 79 ? 21.900 5.993 -2.227 1.00 41.88 79 ILE A CA 1
ATOM 617 C C . ILE A 1 79 ? 20.461 6.173 -2.694 1.00 41.88 79 ILE A C 1
ATOM 619 O O . ILE A 1 79 ? 19.807 5.234 -3.145 1.00 41.88 79 ILE A O 1
ATOM 623 N N . GLN A 1 80 ? 19.983 7.415 -2.639 1.00 53.09 80 GLN A N 1
ATOM 624 C CA . GLN A 1 80 ? 18.697 7.798 -3.218 1.00 53.09 80 GLN A CA 1
ATOM 625 C C . GLN A 1 80 ? 18.800 7.760 -4.743 1.00 53.09 80 GLN A C 1
ATOM 627 O O . GLN A 1 80 ? 19.078 8.773 -5.396 1.00 53.09 80 GLN A O 1
ATOM 632 N N . VAL A 1 81 ? 18.595 6.568 -5.306 1.00 55.28 81 VAL A N 1
ATOM 633 C CA . VAL A 1 81 ? 18.657 6.287 -6.742 1.00 55.28 81 VAL A CA 1
ATOM 634 C C . VAL A 1 81 ? 17.712 7.216 -7.484 1.00 55.28 81 VAL A C 1
ATOM 636 O O . VAL A 1 81 ? 18.122 7.807 -8.477 1.00 55.28 81 VAL A O 1
ATOM 639 N N . THR A 1 82 ? 16.516 7.467 -6.944 1.00 53.53 82 THR A N 1
ATOM 640 C CA . THR A 1 82 ? 15.580 8.438 -7.519 1.00 53.53 82 THR A CA 1
ATOM 641 C C . THR A 1 82 ? 16.190 9.838 -7.593 1.00 53.53 82 THR A C 1
ATOM 643 O O . THR A 1 82 ? 16.117 10.455 -8.647 1.00 53.53 82 THR A O 1
ATOM 646 N N . LYS A 1 83 ? 16.881 10.351 -6.563 1.00 51.78 83 LYS A N 1
ATOM 647 C CA . LYS A 1 83 ? 17.488 11.700 -6.624 1.00 51.78 83 LYS A CA 1
ATOM 648 C C . LYS A 1 83 ? 18.698 11.774 -7.553 1.00 51.78 83 LYS A C 1
ATOM 650 O O . LYS A 1 83 ? 18.880 12.783 -8.237 1.00 51.78 83 LYS A O 1
ATOM 655 N N . LEU A 1 84 ? 19.537 10.741 -7.569 1.00 48.62 84 LEU A N 1
ATOM 656 C CA . LEU A 1 84 ? 20.763 10.727 -8.369 1.00 48.62 84 LEU A CA 1
ATOM 657 C C . LEU A 1 84 ? 20.456 10.494 -9.854 1.00 48.62 84 LEU A C 1
ATOM 659 O O . LEU A 1 84 ? 20.955 11.232 -10.705 1.00 48.62 84 LEU A O 1
ATOM 663 N N . ALA A 1 85 ? 19.561 9.546 -10.152 1.00 51.84 85 ALA A N 1
ATOM 664 C CA . ALA A 1 85 ? 19.025 9.335 -11.489 1.00 51.84 85 ALA A CA 1
ATOM 665 C C . ALA A 1 85 ? 18.265 10.576 -11.959 1.00 51.84 85 ALA A C 1
ATOM 667 O O . ALA A 1 85 ? 18.536 11.041 -13.055 1.00 51.84 85 ALA A O 1
ATOM 668 N N . SER A 1 86 ? 17.428 11.198 -11.121 1.00 52.00 86 SER A N 1
ATOM 669 C CA . SER A 1 86 ? 16.670 12.399 -11.505 1.00 52.00 86 SER A CA 1
ATOM 670 C C . SER A 1 86 ? 17.542 13.607 -11.822 1.00 52.00 86 SER A C 1
ATOM 672 O O . SER A 1 86 ? 17.269 14.315 -12.786 1.00 52.00 86 SER A O 1
ATOM 674 N N . LYS A 1 87 ? 18.639 13.835 -11.085 1.00 53.09 87 LYS A N 1
ATOM 675 C CA . LYS A 1 87 ? 19.597 14.905 -11.422 1.00 53.09 87 LYS A CA 1
ATOM 676 C C . LYS A 1 87 ? 20.273 14.681 -12.776 1.00 53.09 87 LYS A C 1
ATOM 678 O O . LYS A 1 87 ? 20.517 15.640 -13.504 1.00 53.09 87 LYS A O 1
ATOM 683 N N . LEU A 1 88 ? 20.574 13.429 -13.117 1.00 50.03 88 LEU A N 1
ATOM 684 C CA . LEU A 1 88 ? 21.144 13.068 -14.417 1.00 50.03 88 LEU A CA 1
ATOM 685 C C . LEU A 1 88 ? 20.078 13.093 -15.532 1.00 50.03 88 LEU A C 1
ATOM 687 O O . LEU A 1 88 ? 20.358 13.531 -16.645 1.00 50.03 88 LEU A O 1
ATOM 691 N N . LEU A 1 89 ? 18.847 12.690 -15.219 1.00 50.50 89 LEU A N 1
ATOM 692 C CA . LEU A 1 89 ? 17.701 12.574 -16.122 1.00 50.50 89 LEU A CA 1
ATOM 693 C C . LEU A 1 89 ? 17.090 13.916 -16.514 1.00 50.50 89 LEU A C 1
ATOM 695 O O . LEU A 1 89 ? 16.866 14.153 -17.702 1.00 50.50 89 LEU A O 1
ATOM 699 N N . ALA A 1 90 ? 16.877 14.811 -15.549 1.00 52.53 90 ALA A N 1
ATOM 700 C CA . ALA A 1 90 ? 16.368 16.157 -15.798 1.00 52.53 90 ALA A CA 1
ATOM 701 C C . ALA A 1 90 ? 17.310 16.946 -16.719 1.00 52.53 90 ALA A C 1
ATOM 703 O O . ALA A 1 90 ? 16.865 17.736 -17.545 1.00 52.53 90 ALA A O 1
ATOM 704 N N . LYS A 1 91 ? 18.621 16.685 -16.622 1.00 54.34 91 LYS A N 1
ATOM 705 C CA . LYS A 1 91 ? 19.646 17.361 -17.422 1.00 54.34 91 LYS A CA 1
ATOM 706 C C . LYS A 1 91 ? 19.807 16.794 -18.838 1.00 54.34 91 LYS A C 1
ATOM 708 O O . LYS A 1 91 ? 20.231 17.530 -19.724 1.00 54.34 91 LYS A O 1
ATOM 713 N N . HIS A 1 92 ? 19.513 15.510 -19.061 1.00 51.00 92 HIS A N 1
ATOM 714 C CA . HIS A 1 92 ? 19.877 14.823 -20.311 1.00 51.00 92 HIS A CA 1
ATOM 715 C C . HIS A 1 92 ? 18.724 14.142 -21.061 1.00 51.00 92 HIS A C 1
ATOM 717 O O . HIS A 1 92 ? 18.899 13.805 -22.229 1.00 51.00 92 HIS A O 1
ATOM 723 N N . ALA A 1 93 ? 17.568 13.912 -20.435 1.00 48.41 93 ALA A N 1
ATOM 724 C CA . ALA A 1 93 ? 16.539 13.029 -20.989 1.00 48.41 93 ALA A CA 1
ATOM 725 C C . ALA A 1 93 ? 15.095 13.545 -20.898 1.00 48.41 93 ALA A C 1
ATOM 727 O O . ALA A 1 93 ? 14.232 12.916 -21.518 1.00 48.41 93 ALA A O 1
ATOM 728 N N . GLY A 1 94 ? 14.834 14.638 -20.166 1.00 48.38 94 GLY A N 1
ATOM 729 C CA . GLY A 1 94 ? 13.493 15.220 -20.004 1.00 48.38 94 GLY A CA 1
ATOM 730 C C . GLY A 1 94 ? 12.490 14.312 -19.278 1.00 48.38 94 GLY A C 1
ATOM 731 O O . GLY A 1 94 ? 11.291 14.483 -19.449 1.00 48.38 94 GLY A O 1
ATOM 732 N N . LEU A 1 95 ? 12.968 13.318 -18.521 1.00 47.09 95 LEU A N 1
ATOM 733 C CA . LEU A 1 95 ? 12.129 12.379 -17.767 1.00 47.09 95 LEU A CA 1
ATOM 734 C C . LEU A 1 95 ? 11.784 12.972 -16.385 1.00 47.09 95 LEU A C 1
ATOM 736 O O . LEU A 1 95 ? 12.680 13.482 -15.707 1.00 47.09 95 LEU A O 1
ATOM 740 N N . SER A 1 96 ? 10.499 12.929 -15.998 1.00 48.25 96 SER A N 1
ATOM 741 C CA . SER A 1 96 ? 9.992 13.439 -14.706 1.00 48.25 96 SER A CA 1
ATOM 742 C C . SER A 1 96 ? 10.454 12.562 -13.541 1.00 48.25 96 SER A C 1
ATOM 744 O O . SER A 1 96 ? 10.572 11.355 -13.699 1.00 48.25 96 SER A O 1
ATOM 746 N N . LEU A 1 97 ? 10.651 13.134 -12.352 1.00 47.59 97 LEU A N 1
ATOM 747 C CA . LEU A 1 97 ? 10.896 12.391 -11.103 1.00 47.59 97 LEU A CA 1
ATOM 748 C C . LEU A 1 97 ? 9.844 11.298 -10.833 1.00 47.59 97 LEU A C 1
ATOM 750 O O . LEU A 1 97 ? 10.174 10.285 -10.222 1.00 47.59 97 LEU A O 1
ATOM 754 N N . ASP A 1 98 ? 8.621 11.487 -11.334 1.00 49.97 98 ASP A N 1
ATOM 755 C CA . ASP A 1 98 ? 7.494 10.566 -11.142 1.00 49.97 98 ASP A CA 1
ATOM 756 C C . ASP A 1 98 ? 7.728 9.192 -11.788 1.00 49.97 98 ASP A C 1
ATOM 758 O O . ASP A 1 98 ? 7.209 8.193 -11.297 1.00 49.97 98 ASP A O 1
ATOM 762 N N . SER A 1 99 ? 8.565 9.138 -12.831 1.00 50.78 99 SER A N 1
ATOM 763 C CA . SER A 1 99 ? 8.871 7.919 -13.598 1.00 50.78 99 SER A CA 1
ATOM 764 C C . SER A 1 99 ? 9.658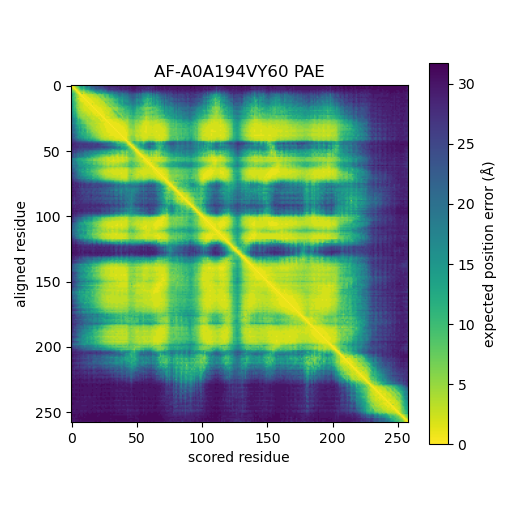 6.871 -12.791 1.00 50.78 99 SER A C 1
ATOM 766 O O . SER A 1 99 ? 9.417 5.670 -12.842 1.00 50.78 99 SER A O 1
ATOM 768 N N . LEU A 1 100 ? 10.590 7.305 -11.939 1.00 61.62 100 LEU A N 1
ATOM 769 C CA . LEU A 1 100 ? 11.509 6.400 -11.235 1.00 61.62 100 LEU A CA 1
ATOM 770 C C . LEU A 1 100 ? 11.200 6.323 -9.736 1.00 61.62 100 LEU A C 1
ATOM 772 O O . LEU A 1 100 ? 12.004 6.726 -8.886 1.00 61.62 100 LEU A O 1
ATOM 776 N N . SER A 1 101 ? 10.024 5.774 -9.431 1.00 70.50 101 SER A N 1
ATOM 777 C CA . SER A 1 101 ? 9.512 5.602 -8.067 1.00 70.50 101 SER A CA 1
ATOM 778 C C . SER A 1 101 ? 9.264 4.136 -7.715 1.00 70.50 101 SER A C 1
ATOM 780 O O . SER A 1 101 ? 8.921 3.319 -8.567 1.00 70.50 101 SER A O 1
ATOM 782 N N . HIS A 1 102 ? 9.415 3.800 -6.435 1.00 77.75 102 HIS A N 1
ATOM 783 C CA . HIS A 1 102 ? 8.948 2.530 -5.889 1.00 77.75 102 HIS A CA 1
ATOM 784 C C . HIS A 1 102 ? 7.437 2.590 -5.714 1.00 77.75 102 HIS A C 1
ATOM 786 O O . HIS A 1 102 ? 6.934 3.560 -5.149 1.00 77.75 102 HIS A O 1
ATOM 792 N N . TRP A 1 103 ? 6.727 1.573 -6.194 1.00 84.88 103 TRP A N 1
ATOM 793 C CA . TRP A 1 103 ? 5.277 1.484 -6.064 1.00 84.88 103 TRP A CA 1
ATOM 794 C C . TRP A 1 103 ? 4.913 0.523 -4.943 1.00 84.88 103 TRP A C 1
ATOM 796 O O . TRP A 1 103 ? 5.442 -0.586 -4.855 1.00 84.88 103 TRP A O 1
ATOM 806 N N . ALA A 1 104 ? 3.969 0.939 -4.114 1.00 87.81 104 ALA A N 1
ATOM 807 C CA . ALA A 1 104 ? 3.339 0.080 -3.133 1.00 87.81 104 ALA A CA 1
ATOM 808 C C . ALA A 1 104 ? 1.822 0.239 -3.211 1.00 87.81 104 ALA A C 1
ATOM 810 O O . ALA A 1 104 ? 1.302 1.305 -3.549 1.00 87.81 104 ALA A O 1
ATOM 811 N N . LEU A 1 105 ? 1.114 -0.833 -2.885 1.00 91.62 105 LEU A N 1
ATOM 812 C CA . LEU A 1 105 ? -0.326 -0.797 -2.715 1.00 91.62 105 LEU A CA 1
ATOM 813 C C . LEU A 1 105 ? -0.637 -0.522 -1.248 1.00 91.62 105 LEU A C 1
ATOM 815 O O . LEU A 1 105 ? -0.106 -1.196 -0.370 1.00 91.62 105 LEU A O 1
ATOM 819 N N . VAL A 1 106 ? -1.521 0.425 -0.968 1.00 93.25 106 VAL A N 1
ATOM 820 C CA . VAL A 1 106 ? -1.999 0.690 0.387 1.00 93.25 106 VAL A CA 1
ATOM 821 C C . VAL A 1 106 ? -3.494 0.436 0.449 1.00 93.25 106 VAL A C 1
ATOM 823 O O . VAL A 1 106 ? -4.263 1.037 -0.294 1.00 93.25 106 VAL A O 1
ATOM 826 N N . VAL A 1 107 ? -3.901 -0.434 1.366 1.00 94.81 107 VAL A N 1
ATOM 827 C CA . VAL A 1 107 ? -5.307 -0.673 1.690 1.00 94.81 107 VAL A CA 1
ATOM 828 C C . VAL A 1 107 ? -5.636 0.093 2.963 1.00 94.81 107 VAL A C 1
ATOM 830 O O . VAL A 1 107 ? -5.064 -0.149 4.030 1.00 94.81 107 VAL A O 1
ATOM 833 N N . VAL A 1 108 ? -6.531 1.065 2.826 1.00 94.31 108 VAL A N 1
ATOM 834 C CA . VAL A 1 108 ? -6.925 2.011 3.863 1.00 94.31 108 VAL A CA 1
ATOM 835 C C . VAL A 1 108 ? -8.281 1.603 4.416 1.00 94.31 108 VAL A C 1
ATOM 837 O O . VAL A 1 108 ? -9.328 1.887 3.833 1.00 94.31 108 VAL A O 1
ATOM 840 N N . ASP A 1 109 ? -8.254 0.966 5.579 1.00 94.06 109 ASP A N 1
ATOM 841 C CA . ASP A 1 109 ? -9.453 0.750 6.379 1.00 94.06 109 ASP A CA 1
ATOM 842 C C . ASP A 1 109 ? -9.929 2.098 6.954 1.00 94.06 109 ASP A C 1
ATOM 844 O O . ASP A 1 109 ? -9.131 2.849 7.519 1.00 94.06 109 ASP A O 1
ATOM 848 N N . ARG A 1 110 ? -11.215 2.435 6.808 1.00 92.00 110 ARG A N 1
ATOM 849 C CA . ARG A 1 110 ? -11.803 3.681 7.348 1.00 92.00 110 ARG A CA 1
ATOM 850 C C . ARG A 1 110 ? -12.409 3.511 8.745 1.00 92.00 110 ARG A C 1
ATOM 852 O O . ARG A 1 110 ? -12.787 4.503 9.367 1.00 92.00 110 ARG A O 1
ATOM 859 N N . GLY A 1 111 ? -12.537 2.280 9.222 1.00 88.81 111 GLY A N 1
ATOM 860 C CA . GLY A 1 111 ? -13.082 1.933 10.526 1.00 88.81 111 GLY A CA 1
ATOM 861 C C . GLY A 1 111 ? -11.984 1.764 11.574 1.00 88.81 111 GLY A C 1
ATOM 862 O O . GLY A 1 111 ? -11.082 2.592 11.702 1.00 88.81 111 GLY A O 1
ATOM 863 N N . GLU A 1 112 ? -12.100 0.699 12.363 1.00 85.50 112 GLU A N 1
ATOM 864 C CA . GLU A 1 112 ? -11.165 0.360 13.446 1.00 85.50 112 GLU A CA 1
ATOM 865 C C . GLU A 1 112 ? -10.053 -0.601 12.993 1.00 85.50 112 GLU A C 1
ATOM 867 O O . GLU A 1 112 ? -9.185 -0.966 13.786 1.00 85.50 112 GLU A O 1
ATOM 872 N N . GLY A 1 113 ? -10.069 -1.026 11.726 1.00 86.56 113 GLY A N 1
ATOM 873 C CA . GLY A 1 113 ? -9.079 -1.933 11.167 1.00 86.56 113 GLY A CA 1
ATOM 874 C C . GLY A 1 113 ? -7.733 -1.254 10.923 1.00 86.56 113 GLY A C 1
ATOM 875 O O . GLY A 1 113 ? -7.590 -0.028 10.942 1.00 86.56 113 GLY A O 1
ATOM 876 N N . ILE A 1 114 ? -6.710 -2.065 10.678 1.00 90.62 114 ILE A N 1
ATOM 877 C CA . ILE A 1 114 ? -5.356 -1.586 10.393 1.00 90.62 114 ILE A CA 1
ATOM 878 C C . ILE A 1 114 ? -5.251 -1.243 8.903 1.00 90.62 114 ILE A C 1
ATOM 880 O O . ILE A 1 114 ? -5.724 -1.989 8.050 1.00 90.62 114 ILE A O 1
ATOM 884 N N . CYS A 1 115 ? -4.615 -0.115 8.583 1.00 94.25 115 CYS A N 1
ATOM 885 C CA . CYS A 1 115 ? -4.221 0.177 7.207 1.00 94.25 115 CYS A CA 1
ATOM 886 C C . CYS A 1 115 ? -2.933 -0.583 6.892 1.00 94.25 115 CYS A C 1
ATOM 888 O O . CYS A 1 115 ? -1.975 -0.490 7.663 1.00 94.25 115 CYS A O 1
ATOM 890 N N . TYR A 1 116 ? -2.880 -1.278 5.760 1.00 94.50 116 TYR A N 1
ATOM 891 C CA . TYR A 1 116 ? -1.720 -2.077 5.369 1.00 94.50 116 TYR A CA 1
ATOM 892 C C . TYR A 1 116 ? -1.106 -1.576 4.070 1.00 94.50 116 TYR A C 1
ATOM 894 O O . TYR A 1 116 ? -1.816 -1.211 3.135 1.00 94.50 116 TYR A O 1
ATOM 902 N N . LEU A 1 117 ? 0.222 -1.592 4.020 1.00 91.56 117 LEU A N 1
ATOM 903 C CA . LEU A 1 117 ? 1.020 -1.374 2.825 1.00 91.56 117 LEU A CA 1
ATOM 904 C C . LEU A 1 117 ? 1.580 -2.711 2.355 1.00 91.56 117 LEU A C 1
ATOM 906 O O . LEU A 1 117 ? 2.196 -3.424 3.145 1.00 91.56 117 LEU A O 1
ATOM 910 N N . TYR A 1 118 ? 1.414 -2.999 1.070 1.00 89.81 118 TYR A N 1
ATOM 911 C CA . TYR A 1 118 ? 1.912 -4.183 0.385 1.00 89.81 118 TYR A CA 1
ATOM 912 C C . TYR A 1 118 ? 2.891 -3.755 -0.698 1.00 89.81 118 TYR A C 1
ATOM 914 O O . TYR A 1 118 ? 2.559 -2.946 -1.569 1.00 89.81 118 TYR A O 1
ATOM 922 N N . ASP A 1 119 ? 4.096 -4.311 -0.670 1.00 82.69 119 ASP A N 1
ATOM 923 C CA . ASP A 1 119 ? 5.069 -4.077 -1.725 1.00 82.69 119 ASP A CA 1
ATOM 924 C C . ASP A 1 119 ? 5.914 -5.306 -2.055 1.00 82.69 119 ASP A C 1
ATOM 926 O O . ASP A 1 119 ? 5.897 -6.334 -1.369 1.00 82.69 1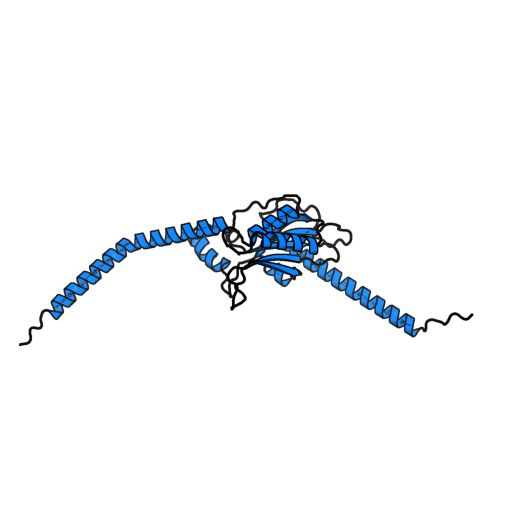19 ASP A O 1
ATOM 930 N N . LEU A 1 120 ? 6.641 -5.182 -3.165 1.00 72.31 120 LEU A N 1
ATOM 931 C CA . LEU A 1 120 ? 7.623 -6.160 -3.601 1.00 72.31 120 LEU A CA 1
ATOM 932 C C . LEU A 1 120 ? 9.006 -5.528 -3.561 1.00 72.31 120 LEU A C 1
ATOM 934 O O . LEU A 1 120 ? 9.246 -4.525 -4.231 1.00 72.31 120 LEU A O 1
ATOM 938 N N . MET A 1 121 ? 9.947 -6.158 -2.868 1.00 67.50 121 MET A N 1
ATOM 939 C CA . MET A 1 121 ? 11.363 -5.833 -3.021 1.00 67.50 121 MET A CA 1
ATOM 940 C C . MET A 1 121 ? 12.206 -7.082 -3.242 1.00 67.50 121 MET A C 1
ATOM 942 O O . MET A 1 121 ? 11.913 -8.161 -2.727 1.00 67.50 121 MET A O 1
ATOM 946 N N . SER A 1 122 ? 13.298 -6.899 -3.986 1.00 56.47 122 SER A N 1
ATOM 947 C CA . SER A 1 122 ? 14.399 -7.856 -4.026 1.00 56.47 122 SER A CA 1
ATOM 948 C C . SER A 1 122 ? 15.148 -7.842 -2.696 1.00 56.47 122 SER A C 1
ATOM 950 O O . SER A 1 122 ? 15.453 -6.779 -2.158 1.00 56.47 122 SER A O 1
ATOM 952 N N . ASP A 1 123 ? 15.545 -9.021 -2.229 1.00 50.81 123 ASP A N 1
ATOM 953 C CA . ASP A 1 123 ? 16.475 -9.199 -1.115 1.00 50.81 123 ASP A CA 1
ATOM 954 C C . ASP A 1 123 ? 17.883 -8.683 -1.490 1.00 50.81 123 ASP A C 1
ATOM 956 O O . ASP A 1 123 ? 18.733 -9.415 -1.992 1.00 50.81 123 ASP A O 1
ATOM 960 N N . GLN A 1 124 ? 18.106 -7.374 -1.354 1.00 45.00 124 GLN A N 1
ATOM 961 C CA . GLN A 1 124 ? 19.448 -6.789 -1.216 1.00 45.00 124 GLN A CA 1
ATOM 962 C C . GLN A 1 124 ? 19.816 -6.554 0.260 1.00 45.00 124 GLN A C 1
ATOM 964 O O . GLN A 1 124 ? 20.887 -6.024 0.541 1.00 45.00 124 GLN A O 1
ATOM 969 N N . MET A 1 125 ? 18.950 -6.951 1.201 1.00 41.12 125 MET A N 1
ATOM 970 C CA . MET A 1 125 ? 19.132 -6.696 2.633 1.00 41.12 125 MET A CA 1
ATOM 971 C C . MET A 1 125 ? 19.797 -7.853 3.388 1.00 41.12 125 MET A C 1
ATOM 973 O O . MET A 1 125 ? 20.244 -7.647 4.515 1.00 41.12 125 MET A O 1
ATOM 977 N N . LEU A 1 126 ? 19.919 -9.047 2.797 1.00 35.94 126 LEU A N 1
ATOM 978 C CA . LEU A 1 126 ? 20.679 -10.144 3.395 1.00 35.94 126 LEU A CA 1
ATOM 979 C C . LEU A 1 126 ? 22.035 -10.333 2.685 1.00 35.94 126 LEU A C 1
ATOM 981 O O . LEU A 1 126 ? 22.075 -10.749 1.525 1.00 35.94 126 LEU A O 1
ATOM 985 N N . PRO A 1 127 ? 23.172 -10.079 3.370 1.00 36.72 127 PRO A N 1
ATOM 986 C CA . PRO A 1 127 ? 24.516 -10.181 2.788 1.00 36.72 127 PRO A CA 1
ATOM 987 C C . PRO A 1 127 ? 24.927 -11.617 2.429 1.00 36.72 127 PRO A C 1
ATOM 989 O O . PRO A 1 127 ? 25.989 -11.838 1.850 1.00 36.72 127 PRO A O 1
ATOM 992 N N . THR A 1 128 ? 24.103 -12.614 2.749 1.00 42.25 128 THR A N 1
ATOM 993 C CA . THR A 1 128 ? 24.402 -14.020 2.518 1.00 42.25 128 THR A CA 1
ATOM 994 C C . THR A 1 128 ? 23.186 -14.737 1.919 1.00 42.25 128 THR A C 1
ATOM 996 O O . THR A 1 128 ? 22.162 -14.934 2.561 1.00 42.25 128 THR A O 1
ATOM 999 N N . THR A 1 129 ? 23.347 -15.209 0.679 1.00 41.75 129 THR A N 1
ATOM 1000 C CA . THR A 1 129 ? 22.707 -16.395 0.059 1.00 41.75 129 THR A CA 1
ATOM 1001 C C . THR A 1 129 ? 21.480 -16.308 -0.865 1.00 41.75 129 THR A C 1
ATOM 1003 O O . THR A 1 129 ? 21.207 -17.335 -1.487 1.00 41.75 129 THR A O 1
ATOM 1006 N N . LYS A 1 130 ? 20.770 -15.190 -1.099 1.00 42.66 130 LYS A N 1
ATOM 1007 C CA . LYS A 1 130 ? 19.606 -15.215 -2.035 1.00 42.66 130 LYS A CA 1
ATOM 1008 C C . LYS A 1 130 ? 19.433 -13.962 -2.901 1.00 42.66 130 LYS A C 1
ATOM 1010 O O . LYS A 1 130 ? 18.408 -13.291 -2.829 1.00 42.66 130 LYS A O 1
ATOM 1015 N N . LEU A 1 131 ? 20.402 -13.692 -3.782 1.00 50.59 131 LEU A N 1
ATOM 1016 C CA . LEU A 1 131 ? 20.271 -12.642 -4.801 1.00 50.59 131 LEU A CA 1
ATOM 1017 C C . LEU A 1 131 ? 18.945 -12.781 -5.575 1.00 50.59 131 LEU A C 1
ATOM 1019 O O . LEU A 1 131 ? 18.664 -13.829 -6.156 1.00 50.59 131 LEU A O 1
ATOM 1023 N N . MET A 1 132 ? 18.173 -11.691 -5.624 1.00 53.00 132 MET A N 1
ATOM 1024 C CA . MET A 1 132 ? 16.998 -11.512 -6.489 1.00 53.00 132 MET A CA 1
ATOM 1025 C C . MET A 1 132 ? 15.758 -12.353 -6.153 1.00 53.00 132 MET A C 1
ATOM 1027 O O . MET A 1 132 ? 14.875 -12.460 -7.000 1.00 53.00 132 MET A O 1
ATOM 1031 N N . LYS A 1 133 ? 15.629 -12.948 -4.961 1.00 60.88 133 LYS A N 1
ATOM 1032 C CA . LYS A 1 133 ? 14.364 -13.605 -4.588 1.00 60.88 133 LYS A CA 1
ATOM 1033 C C . LYS A 1 133 ? 13.296 -12.562 -4.230 1.00 60.88 133 LYS A C 1
ATOM 1035 O O . LYS A 1 133 ? 13.574 -11.625 -3.485 1.00 60.88 133 LYS A O 1
ATOM 1040 N N . ASN A 1 134 ? 12.089 -12.753 -4.761 1.00 65.94 134 ASN A N 1
ATOM 1041 C CA . ASN A 1 134 ? 10.915 -11.949 -4.429 1.00 65.94 134 ASN A CA 1
ATOM 1042 C C . ASN A 1 134 ? 10.363 -12.323 -3.048 1.00 65.94 134 ASN A C 1
ATOM 1044 O O . ASN A 1 134 ? 10.189 -13.508 -2.752 1.00 65.94 134 ASN A O 1
ATOM 1048 N N . TYR A 1 135 ? 10.052 -11.315 -2.232 1.00 65.25 135 TYR A N 1
ATOM 1049 C CA . TYR A 1 135 ? 9.317 -11.476 -0.978 1.00 65.25 135 TYR A CA 1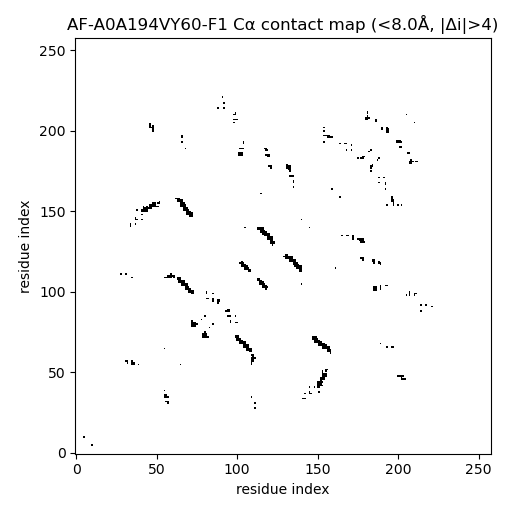
ATOM 1050 C C . TYR A 1 135 ? 8.206 -10.427 -0.901 1.00 65.25 135 TYR A C 1
ATOM 1052 O O . TYR A 1 135 ? 8.488 -9.251 -1.153 1.00 65.25 135 TYR A O 1
ATOM 1060 N N . PRO A 1 136 ? 6.968 -10.824 -0.555 1.00 68.88 136 PRO A N 1
ATOM 1061 C CA . PRO A 1 136 ? 5.922 -9.855 -0.300 1.00 68.88 136 PRO A CA 1
ATOM 1062 C C . PRO A 1 136 ? 6.247 -9.235 1.050 1.00 68.88 136 PRO A C 1
ATOM 1064 O O . PRO A 1 136 ? 6.456 -9.955 2.032 1.00 68.88 136 PRO A O 1
ATOM 1067 N N . ARG A 1 137 ? 6.324 -7.910 1.114 1.00 76.56 137 ARG A N 1
ATOM 1068 C CA . ARG A 1 137 ? 6.389 -7.240 2.406 1.00 76.56 137 ARG A CA 1
ATOM 1069 C C . ARG A 1 137 ? 5.049 -6.605 2.675 1.00 76.56 137 ARG A C 1
ATOM 1071 O O . ARG A 1 137 ? 4.463 -5.966 1.805 1.00 76.56 137 ARG A O 1
ATOM 1078 N N . CYS A 1 138 ? 4.587 -6.812 3.896 1.00 85.06 138 CYS A N 1
ATOM 1079 C CA . CYS A 1 138 ? 3.387 -6.190 4.392 1.00 85.06 138 CYS A CA 1
ATOM 1080 C C . CYS A 1 138 ? 3.700 -5.493 5.707 1.00 85.06 138 CYS A C 1
ATOM 1082 O O . CYS A 1 138 ? 4.275 -6.100 6.613 1.00 85.06 138 CYS A O 1
ATOM 1084 N N . PHE A 1 139 ? 3.308 -4.228 5.805 1.00 86.19 139 PHE A N 1
ATOM 1085 C CA . PHE A 1 139 ? 3.515 -3.421 6.996 1.00 86.19 139 PHE A CA 1
ATOM 1086 C C . PHE A 1 139 ? 2.237 -2.669 7.361 1.00 86.19 139 PHE A C 1
ATOM 1088 O O . PHE A 1 139 ? 1.565 -2.149 6.468 1.00 86.19 139 PHE A O 1
ATOM 1095 N N . PRO A 1 140 ? 1.908 -2.553 8.658 1.00 91.31 140 PRO A N 1
ATOM 1096 C CA . PRO A 1 140 ? 0.974 -1.538 9.117 1.00 91.31 140 PRO A CA 1
ATOM 1097 C C . PRO A 1 140 ? 1.466 -0.151 8.691 1.00 91.31 140 PRO A C 1
ATOM 1099 O O . PRO A 1 140 ? 2.639 0.181 8.878 1.00 91.31 140 PRO A O 1
ATOM 1102 N N . VAL A 1 141 ? 0.577 0.655 8.120 1.00 92.06 141 VAL A N 1
ATOM 1103 C CA . VAL A 1 141 ? 0.898 2.021 7.699 1.00 92.06 141 VAL A CA 1
ATOM 1104 C C . VAL A 1 141 ? 1.104 2.888 8.934 1.00 92.06 141 VAL A C 1
ATOM 1106 O O . VAL A 1 141 ? 0.226 2.981 9.792 1.00 92.06 141 VAL A O 1
ATOM 1109 N N . THR A 1 142 ? 2.252 3.555 8.998 1.00 89.69 142 THR A N 1
ATOM 1110 C CA . THR A 1 142 ? 2.582 4.523 10.049 1.00 89.69 142 THR A CA 1
ATOM 1111 C C . THR A 1 142 ? 2.650 5.936 9.481 1.00 89.69 142 THR A C 1
ATOM 1113 O O . THR A 1 142 ? 2.858 6.122 8.282 1.00 89.69 142 THR A O 1
ATOM 1116 N N . GLU A 1 143 ? 2.539 6.948 10.341 1.00 89.50 143 GLU A N 1
ATOM 1117 C CA . GLU A 1 143 ? 2.669 8.358 9.936 1.00 89.50 143 GLU A CA 1
ATOM 1118 C C . GLU A 1 143 ? 4.011 8.634 9.240 1.00 89.50 143 GLU A C 1
ATOM 1120 O O . GLU A 1 143 ? 4.052 9.244 8.176 1.00 89.50 143 GLU A O 1
ATOM 1125 N N . GLN A 1 144 ? 5.100 8.071 9.773 1.00 85.69 144 GLN A N 1
ATOM 1126 C CA . GLN A 1 144 ? 6.443 8.188 9.195 1.00 85.69 144 GLN A CA 1
ATOM 1127 C C . GLN A 1 144 ? 6.519 7.627 7.767 1.00 85.69 144 GLN A C 1
ATOM 1129 O O . GLN A 1 144 ? 7.227 8.173 6.920 1.00 85.69 144 GLN A O 1
ATOM 1134 N N . MET A 1 145 ? 5.789 6.540 7.482 1.00 87.75 145 MET A N 1
ATOM 1135 C CA . MET A 1 145 ? 5.697 6.005 6.124 1.00 87.75 145 MET A CA 1
ATOM 1136 C C . MET A 1 145 ? 4.940 6.968 5.213 1.00 87.75 145 MET A C 1
ATOM 1138 O O . MET A 1 145 ? 5.438 7.267 4.131 1.00 87.75 145 MET A O 1
ATOM 1142 N N . VAL A 1 146 ? 3.791 7.487 5.657 1.00 89.12 146 VAL A N 1
ATOM 1143 C CA . VAL A 1 146 ? 2.978 8.440 4.881 1.00 89.12 146 VAL A CA 1
ATOM 1144 C C . VAL A 1 146 ? 3.786 9.689 4.523 1.00 89.12 146 VAL A C 1
ATOM 1146 O O . VAL A 1 146 ? 3.757 10.142 3.378 1.00 89.12 146 VAL A O 1
ATOM 1149 N N . ASP A 1 147 ? 4.576 10.213 5.460 1.00 86.88 147 ASP A N 1
ATOM 1150 C CA . ASP A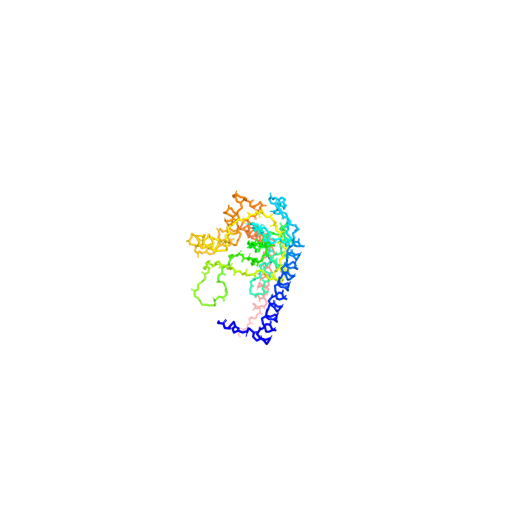 1 147 ? 5.437 11.374 5.222 1.00 86.88 147 ASP A CA 1
ATOM 1151 C C . ASP A 1 147 ? 6.475 11.123 4.125 1.00 86.88 147 ASP A C 1
ATOM 1153 O 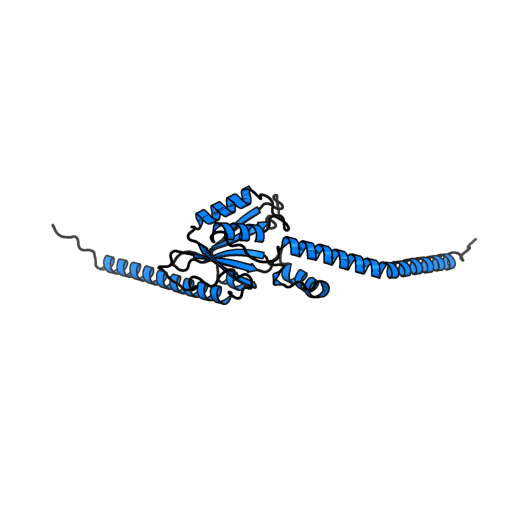O . ASP A 1 147 ? 6.742 12.020 3.318 1.00 86.88 147 ASP A O 1
ATOM 1157 N N . SER A 1 148 ? 7.008 9.899 4.053 1.00 82.88 148 SER A N 1
ATOM 1158 C CA . SER A 1 148 ? 8.003 9.487 3.057 1.00 82.88 148 SER A CA 1
ATOM 1159 C C . SER A 1 148 ? 7.447 9.322 1.637 1.00 82.88 148 SER A C 1
ATOM 1161 O O . SER A 1 148 ? 8.226 9.248 0.682 1.00 82.88 148 SER A O 1
ATOM 1163 N N . TRP A 1 149 ? 6.121 9.262 1.476 1.00 85.94 149 TRP A N 1
ATOM 1164 C CA . TRP A 1 149 ? 5.499 9.123 0.163 1.00 85.94 149 TRP A CA 1
ATOM 1165 C C . TRP A 1 149 ? 5.687 10.392 -0.660 1.00 85.94 149 TRP A C 1
ATOM 1167 O O . TRP A 1 149 ? 5.432 11.512 -0.198 1.00 85.94 149 TRP A O 1
ATOM 1177 N N . THR A 1 150 ? 6.117 10.186 -1.902 1.00 78.69 150 THR A N 1
ATOM 1178 C CA . THR A 1 150 ? 6.249 11.232 -2.916 1.00 78.69 150 THR A CA 1
ATOM 1179 C C . THR A 1 150 ? 4.929 11.489 -3.633 1.00 78.69 150 THR A C 1
ATOM 1181 O O . THR A 1 150 ? 4.744 12.581 -4.156 1.00 78.69 150 THR A O 1
ATOM 1184 N N . GLY A 1 151 ? 4.005 10.525 -3.612 1.00 78.62 151 GLY A N 1
ATOM 1185 C CA . GLY A 1 151 ? 2.668 10.657 -4.179 1.00 78.62 151 GLY A CA 1
ATOM 1186 C C . GLY A 1 151 ? 1.740 9.528 -3.735 1.00 78.62 151 GLY A C 1
ATOM 1187 O O . GLY A 1 151 ? 2.193 8.448 -3.351 1.00 78.62 151 GLY A O 1
ATOM 1188 N N . ALA A 1 152 ? 0.434 9.785 -3.780 1.00 84.69 152 ALA A N 1
ATOM 1189 C CA . ALA A 1 152 ? -0.606 8.789 -3.557 1.00 84.69 152 ALA A CA 1
ATOM 1190 C C . ALA A 1 152 ? -1.767 9.008 -4.534 1.00 84.69 152 ALA A C 1
ATOM 1192 O O . ALA A 1 152 ? -2.218 10.135 -4.745 1.00 84.69 152 ALA A O 1
ATOM 1193 N N . SER A 1 153 ? -2.254 7.919 -5.122 1.00 85.56 153 SER A N 1
ATOM 1194 C CA . SER A 1 153 ? -3.377 7.919 -6.059 1.00 85.56 153 SER A CA 1
ATOM 1195 C C . SER A 1 153 ? -4.454 6.962 -5.585 1.00 85.56 153 SER A C 1
ATOM 1197 O O . SER A 1 153 ? -4.169 5.805 -5.281 1.00 85.56 153 SER A O 1
ATOM 1199 N N . TYR A 1 154 ? -5.694 7.440 -5.546 1.00 85.69 154 TYR A N 1
ATOM 1200 C CA . TYR A 1 154 ? -6.847 6.592 -5.283 1.00 85.69 154 TYR A CA 1
ATOM 1201 C C . TYR A 1 154 ? -7.221 5.783 -6.524 1.00 85.69 154 TYR A C 1
ATOM 1203 O O . TYR A 1 154 ? -7.294 6.327 -7.628 1.00 85.69 154 TYR A O 1
ATOM 1211 N N . ILE A 1 155 ? -7.452 4.484 -6.335 1.00 86.06 155 ILE A N 1
ATOM 1212 C CA . ILE A 1 155 ? -7.758 3.557 -7.426 1.00 86.06 155 ILE A CA 1
ATOM 1213 C C . ILE A 1 155 ? -9.188 3.024 -7.327 1.00 86.06 155 ILE A C 1
ATOM 1215 O O . ILE A 1 155 ? -9.885 2.925 -8.338 1.00 86.06 155 ILE A O 1
ATOM 1219 N N . GLY A 1 156 ? -9.650 2.668 -6.132 1.00 87.69 156 GLY A N 1
ATOM 1220 C CA . GLY A 1 156 ? -10.987 2.115 -5.935 1.00 87.69 156 GLY A CA 1
ATOM 1221 C C . GLY A 1 156 ? -11.195 1.574 -4.532 1.00 87.69 156 GLY A C 1
ATOM 1222 O O . GLY A 1 156 ? -10.439 1.888 -3.615 1.00 87.69 156 GLY A O 1
ATOM 1223 N N . GLU A 1 157 ? -12.210 0.735 -4.387 1.00 90.12 157 GLU A N 1
ATOM 1224 C CA . GLU A 1 157 ? -12.577 0.086 -3.134 1.00 90.12 157 GLU A CA 1
ATOM 1225 C C . GLU A 1 157 ? -12.355 -1.422 -3.220 1.00 90.12 157 GLU A C 1
ATOM 1227 O O . GLU A 1 157 ? -12.428 -2.014 -4.294 1.00 90.12 157 GLU A O 1
ATOM 1232 N N . THR A 1 158 ? -12.135 -2.051 -2.070 1.00 91.94 158 THR A N 1
ATOM 1233 C CA . THR A 1 158 ? -12.096 -3.506 -1.954 1.00 91.94 158 THR A CA 1
ATOM 1234 C C . THR A 1 158 ? -12.829 -3.985 -0.707 1.00 91.94 158 THR A C 1
ATOM 1236 O O . THR A 1 158 ? -12.843 -3.315 0.328 1.00 91.94 158 THR A O 1
ATOM 1239 N N . THR A 1 159 ? -13.434 -5.168 -0.793 1.00 93.00 159 THR A N 1
ATOM 1240 C CA . THR A 1 159 ? -13.992 -5.903 0.355 1.00 93.00 159 THR A CA 1
ATOM 1241 C C . THR A 1 159 ? -13.085 -7.046 0.807 1.00 93.00 159 THR A C 1
ATOM 1243 O O . THR A 1 159 ? -13.456 -7.793 1.710 1.00 93.00 159 THR A O 1
ATOM 1246 N N . ARG A 1 160 ? -11.933 -7.234 0.151 1.00 92.88 160 ARG A N 1
ATOM 1247 C CA . ARG A 1 160 ? -10.999 -8.315 0.467 1.00 92.88 160 ARG A CA 1
ATOM 1248 C C . ARG A 1 160 ? -10.353 -8.082 1.825 1.00 92.88 160 ARG A C 1
ATOM 1250 O O . ARG A 1 160 ? -9.948 -6.970 2.160 1.00 92.88 160 ARG A O 1
ATOM 1257 N N . SER A 1 161 ? -10.252 -9.156 2.591 1.00 92.38 161 SER A N 1
ATOM 1258 C CA . SER A 1 161 ? -9.553 -9.179 3.869 1.00 92.38 161 SER A CA 1
ATOM 1259 C C . SER A 1 161 ? -8.034 -9.134 3.686 1.00 92.38 161 SER A C 1
ATOM 1261 O O . SER A 1 161 ? -7.501 -9.421 2.614 1.00 92.38 161 SER A O 1
ATOM 1263 N N . HIS A 1 162 ? -7.327 -8.795 4.764 1.00 91.81 162 HIS A N 1
ATOM 1264 C CA . HIS A 1 162 ? -5.866 -8.790 4.791 1.00 91.81 162 HIS A CA 1
ATOM 1265 C C . HIS A 1 162 ? -5.263 -10.140 4.364 1.00 91.81 162 HIS A C 1
ATOM 1267 O O . HIS A 1 162 ? -4.363 -10.166 3.526 1.00 91.81 162 HIS A O 1
ATOM 1273 N N . ASP A 1 163 ? -5.798 -11.246 4.887 1.00 91.75 163 ASP A N 1
ATOM 1274 C CA . ASP A 1 163 ? -5.299 -12.593 4.596 1.00 91.75 163 ASP A CA 1
ATOM 1275 C C . ASP A 1 163 ? -5.502 -12.964 3.119 1.00 91.75 163 ASP A C 1
ATOM 1277 O O . ASP A 1 163 ? -4.578 -13.455 2.475 1.00 91.75 163 ASP A O 1
ATOM 1281 N N . GLU A 1 164 ? -6.658 -12.626 2.533 1.00 92.81 164 GLU A N 1
ATOM 1282 C CA . GLU A 1 164 ? -6.896 -12.827 1.095 1.00 92.81 164 GLU A CA 1
ATOM 1283 C C . GLU A 1 164 ? -5.901 -12.039 0.232 1.00 92.81 164 GLU A C 1
ATOM 1285 O O . GLU A 1 164 ? -5.416 -12.545 -0.780 1.00 92.81 164 GLU A O 1
ATOM 1290 N N . ILE A 1 165 ? -5.569 -10.804 0.621 1.00 92.56 165 ILE A N 1
ATOM 1291 C CA . ILE A 1 165 ? -4.589 -9.987 -0.108 1.00 92.56 165 ILE A CA 1
ATOM 1292 C C . ILE A 1 165 ? -3.193 -10.623 -0.028 1.00 92.56 165 ILE A C 1
ATOM 1294 O O . ILE A 1 165 ? -2.467 -10.640 -1.027 1.00 92.56 165 ILE A O 1
ATOM 1298 N N . LEU A 1 166 ? -2.814 -11.171 1.131 1.00 90.19 166 LEU A N 1
ATOM 1299 C CA . LEU A 1 166 ? -1.550 -11.892 1.292 1.00 90.19 166 LEU A CA 1
ATOM 1300 C C . LEU A 1 166 ? -1.496 -13.158 0.435 1.00 90.19 166 LEU A C 1
ATOM 1302 O O . LEU A 1 166 ? -0.458 -13.416 -0.178 1.00 90.19 166 LEU A O 1
ATOM 1306 N N . ASP A 1 167 ? -2.594 -13.904 0.338 1.00 90.75 167 ASP A N 1
ATOM 1307 C CA . ASP A 1 167 ? -2.682 -15.093 -0.511 1.00 90.75 167 ASP A CA 1
ATOM 1308 C C . ASP A 1 167 ? -2.519 -14.740 -1.997 1.00 90.75 167 ASP A C 1
ATOM 1310 O O . ASP A 1 167 ? -1.758 -15.398 -2.714 1.00 90.75 167 ASP A O 1
ATOM 1314 N N . ILE A 1 168 ? -3.147 -13.652 -2.458 1.00 90.25 168 ILE A N 1
ATOM 1315 C CA . ILE A 1 168 ? -2.984 -13.146 -3.832 1.00 90.25 168 ILE A CA 1
ATOM 1316 C C . ILE A 1 168 ? -1.524 -12.734 -4.081 1.00 90.25 168 ILE A C 1
ATOM 1318 O O . ILE A 1 168 ? -0.926 -13.116 -5.092 1.00 90.25 168 ILE A O 1
ATOM 1322 N N . ALA A 1 169 ? -0.914 -11.997 -3.148 1.00 87.12 169 ALA A N 1
ATOM 1323 C CA . ALA A 1 169 ? 0.486 -11.589 -3.256 1.00 87.12 169 ALA A CA 1
ATOM 1324 C C . ALA A 1 169 ? 1.441 -12.800 -3.263 1.00 87.12 169 ALA A C 1
ATOM 1326 O O . ALA A 1 169 ? 2.408 -12.836 -4.030 1.00 87.12 169 ALA A O 1
ATOM 1327 N N . ALA A 1 170 ? 1.163 -13.820 -2.449 1.00 85.75 170 ALA A N 1
ATOM 1328 C CA . ALA A 1 170 ? 1.933 -15.057 -2.409 1.00 85.75 170 ALA A CA 1
ATOM 1329 C C . ALA A 1 170 ? 1.816 -15.844 -3.724 1.00 85.75 170 ALA A C 1
ATOM 1331 O O . ALA A 1 170 ? 2.833 -16.314 -4.243 1.00 85.75 170 ALA A O 1
ATOM 1332 N N . ALA A 1 171 ? 0.614 -15.936 -4.301 1.00 87.38 171 ALA A N 1
ATOM 1333 C CA . ALA A 1 171 ? 0.387 -16.566 -5.600 1.00 87.38 171 ALA A CA 1
ATOM 1334 C C . ALA A 1 171 ? 1.151 -15.845 -6.723 1.00 87.38 171 ALA A C 1
ATOM 1336 O O . ALA A 1 171 ? 1.832 -16.489 -7.530 1.00 87.38 171 ALA A O 1
ATOM 1337 N N . PHE A 1 172 ? 1.132 -14.507 -6.726 1.00 84.00 172 PHE A N 1
ATOM 1338 C CA . PHE A 1 172 ? 1.917 -13.706 -7.665 1.00 84.00 172 PHE A CA 1
ATOM 1339 C C . PHE A 1 172 ? 3.411 -14.048 -7.579 1.00 84.00 172 PHE A C 1
ATOM 1341 O O . PHE A 1 172 ? 4.060 -14.288 -8.598 1.00 84.00 172 PHE A O 1
ATOM 1348 N N . ILE A 1 173 ? 3.961 -14.151 -6.370 1.00 80.88 173 ILE A N 1
ATOM 1349 C CA . ILE A 1 173 ? 5.385 -14.445 -6.154 1.00 80.88 173 ILE A CA 1
ATOM 1350 C C . ILE A 1 173 ? 5.739 -15.891 -6.491 1.00 80.88 173 ILE A C 1
ATOM 1352 O O . ILE A 1 173 ? 6.827 -16.145 -7.007 1.00 80.88 173 ILE A O 1
ATOM 1356 N N . ALA A 1 174 ? 4.833 -16.839 -6.255 1.00 83.31 174 ALA A N 1
ATOM 1357 C CA . ALA A 1 174 ? 5.020 -18.219 -6.686 1.00 83.31 174 ALA A CA 1
ATOM 1358 C C . ALA A 1 174 ? 5.165 -18.310 -8.216 1.00 83.31 174 ALA A C 1
ATOM 1360 O O . ALA A 1 174 ? 6.018 -19.050 -8.707 1.00 83.31 174 ALA A O 1
ATOM 1361 N N . SER A 1 175 ? 4.394 -17.509 -8.961 1.00 83.25 175 SER A N 1
ATOM 1362 C CA . SER A 1 175 ? 4.513 -17.410 -10.423 1.00 83.25 175 SER A CA 1
ATOM 1363 C C . SER A 1 175 ? 5.719 -16.581 -10.898 1.00 83.25 175 SER A C 1
ATOM 1365 O O . SER A 1 175 ? 6.263 -16.850 -11.968 1.00 83.25 175 SER A O 1
ATOM 1367 N N . HIS A 1 176 ? 6.208 -15.647 -10.075 1.00 78.25 176 HIS A N 1
ATOM 1368 C CA . HIS A 1 176 ? 7.349 -14.775 -10.373 1.00 78.25 176 HIS A CA 1
ATOM 1369 C C . HIS A 1 176 ? 8.405 -14.848 -9.254 1.00 78.25 176 HIS A C 1
ATOM 1371 O O . HIS A 1 176 ? 8.566 -13.905 -8.479 1.00 78.25 176 HIS A O 1
ATOM 1377 N N . PRO A 1 177 ? 9.170 -15.951 -9.138 1.00 71.56 177 PRO A N 1
ATOM 1378 C CA . PRO A 1 177 ? 10.028 -16.199 -7.974 1.00 71.56 177 PRO A CA 1
ATOM 1379 C C . PRO A 1 177 ? 11.266 -15.294 -7.900 1.00 71.56 177 PRO A C 1
ATOM 1381 O O . PRO A 1 177 ? 11.919 -15.217 -6.854 1.00 71.56 177 PRO A O 1
ATOM 1384 N N . ARG A 1 178 ? 11.623 -14.631 -9.008 1.00 70.69 178 ARG A N 1
ATOM 1385 C CA . ARG A 1 178 ? 12.807 -13.774 -9.115 1.00 70.69 178 ARG A CA 1
ATOM 1386 C C . ARG A 1 178 ? 12.414 -12.341 -9.448 1.00 70.69 178 ARG A C 1
ATOM 1388 O O . ARG A 1 178 ? 11.750 -12.108 -10.456 1.00 70.69 178 ARG A O 1
ATOM 1395 N N . TYR A 1 179 ? 12.887 -11.402 -8.635 1.00 68.06 179 TYR A N 1
ATOM 1396 C CA . TYR A 1 179 ? 12.752 -9.975 -8.885 1.00 68.06 179 TYR A CA 1
ATOM 1397 C C . TYR A 1 179 ? 13.490 -9.607 -10.168 1.00 68.06 179 TYR A C 1
ATOM 1399 O O . TYR A 1 179 ? 14.649 -9.980 -10.364 1.00 68.06 179 TYR A O 1
ATOM 1407 N N . ASN A 1 180 ? 12.848 -8.830 -11.027 1.00 66.25 180 ASN A N 1
ATOM 1408 C CA . ASN A 1 180 ? 13.469 -8.255 -12.206 1.00 66.25 180 ASN A CA 1
ATOM 1409 C C . ASN A 1 180 ? 12.940 -6.839 -12.397 1.00 66.25 180 ASN A C 1
ATOM 1411 O O . ASN A 1 180 ? 11.739 -6.635 -12.546 1.00 66.25 180 ASN A O 1
ATOM 1415 N N . LEU A 1 181 ? 13.855 -5.873 -12.443 1.00 64.31 181 LEU A N 1
ATOM 1416 C CA . LEU A 1 181 ? 13.520 -4.457 -12.566 1.00 64.31 181 LEU A CA 1
ATOM 1417 C C . LEU A 1 181 ? 12.657 -4.136 -13.800 1.00 64.31 181 LEU A C 1
ATOM 1419 O O . LEU A 1 181 ? 11.911 -3.167 -13.762 1.00 64.31 181 LEU A O 1
ATOM 1423 N N . PHE A 1 182 ? 12.730 -4.937 -14.866 1.00 63.66 182 PHE A N 1
ATOM 1424 C CA . PHE A 1 182 ? 12.034 -4.694 -16.129 1.00 63.66 182 PHE A CA 1
ATOM 1425 C C . PHE A 1 182 ? 10.702 -5.426 -16.275 1.00 63.66 182 PHE A C 1
ATOM 1427 O O . PHE A 1 182 ? 9.822 -4.907 -16.948 1.00 63.66 182 PHE A O 1
ATOM 1434 N N . ASN A 1 183 ? 10.565 -6.631 -15.717 1.00 63.09 183 ASN A N 1
ATOM 1435 C CA . ASN A 1 183 ? 9.396 -7.477 -15.982 1.00 63.09 183 ASN A CA 1
ATOM 1436 C C . ASN A 1 183 ? 8.799 -8.176 -14.752 1.00 63.09 183 ASN A C 1
ATOM 1438 O O . ASN A 1 183 ? 7.809 -8.868 -14.924 1.00 63.09 183 ASN A O 1
ATOM 1442 N N . ASN A 1 184 ? 9.372 -8.006 -13.548 1.00 70.44 184 ASN A N 1
ATOM 1443 C CA . ASN A 1 184 ? 8.902 -8.596 -12.282 1.00 70.44 184 ASN A CA 1
ATOM 1444 C C . ASN A 1 184 ? 9.315 -7.721 -11.086 1.00 70.44 184 ASN A C 1
ATOM 1446 O O . ASN A 1 184 ? 10.166 -8.110 -10.279 1.00 70.44 184 ASN A O 1
ATOM 1450 N N . ASN A 1 185 ? 8.765 -6.511 -11.016 1.00 73.56 185 ASN A N 1
ATOM 1451 C CA . ASN A 1 185 ? 9.129 -5.494 -10.026 1.00 73.56 185 ASN A CA 1
ATOM 1452 C C . ASN A 1 185 ? 7.928 -5.090 -9.143 1.00 73.56 185 ASN A C 1
ATOM 1454 O O . ASN A 1 185 ? 6.840 -5.660 -9.246 1.00 73.56 185 ASN A O 1
ATOM 1458 N N . CYS A 1 186 ? 8.131 -4.097 -8.278 1.00 79.56 186 CYS A N 1
ATOM 1459 C CA . CYS A 1 186 ? 7.103 -3.544 -7.395 1.00 79.56 186 CYS A CA 1
ATOM 1460 C C . CYS A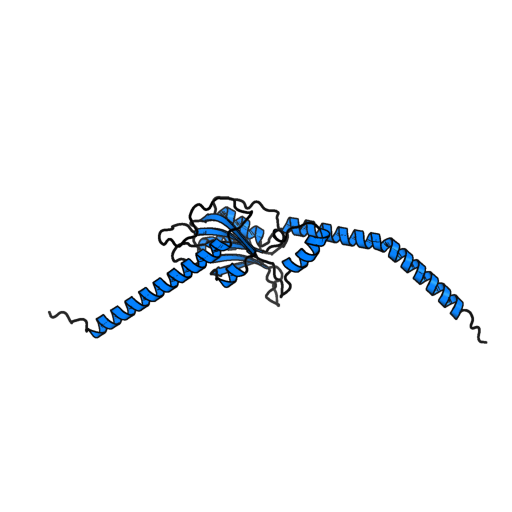 1 186 ? 5.847 -3.040 -8.118 1.00 79.56 186 CYS A C 1
ATOM 1462 O O . CYS A 1 186 ? 4.741 -3.298 -7.648 1.00 79.56 186 CYS A O 1
ATOM 1464 N N . GLN A 1 187 ? 5.998 -2.423 -9.289 1.00 80.00 187 GLN A N 1
ATOM 1465 C CA . GLN A 1 187 ? 4.871 -1.986 -10.107 1.00 80.00 187 GLN A CA 1
ATOM 1466 C C . GLN A 1 187 ? 4.036 -3.169 -10.614 1.00 80.00 187 GLN A C 1
ATOM 1468 O O . GLN A 1 187 ? 2.816 -3.117 -10.526 1.00 80.00 187 GLN A O 1
ATOM 1473 N N . HIS A 1 188 ? 4.662 -4.266 -11.053 1.00 83.25 188 HIS A N 1
ATOM 1474 C CA . HIS A 1 188 ? 3.922 -5.437 -11.548 1.00 83.25 188 HIS A CA 1
ATOM 1475 C C . HIS A 1 188 ? 3.084 -6.101 -10.441 1.00 83.25 188 HIS A C 1
ATOM 1477 O O . HIS A 1 188 ? 1.957 -6.526 -10.696 1.00 83.25 188 HIS A O 1
ATOM 1483 N N . LEU A 1 189 ? 3.604 -6.165 -9.206 1.00 85.50 189 LEU A N 1
ATOM 1484 C CA . LEU A 1 189 ? 2.811 -6.633 -8.064 1.00 85.50 189 LEU A CA 1
ATOM 1485 C C . LEU A 1 189 ? 1.658 -5.664 -7.770 1.00 85.50 189 LEU A C 1
ATOM 1487 O O . LEU A 1 189 ? 0.530 -6.112 -7.594 1.00 85.50 189 LEU A O 1
ATOM 1491 N N . ALA A 1 190 ? 1.926 -4.355 -7.725 1.00 86.50 190 ALA A N 1
ATOM 1492 C CA . ALA A 1 190 ? 0.903 -3.348 -7.448 1.00 86.50 190 ALA A CA 1
ATOM 1493 C C . ALA A 1 190 ? -0.227 -3.377 -8.492 1.00 86.50 190 ALA A C 1
ATOM 1495 O O . ALA A 1 190 ? -1.397 -3.371 -8.124 1.00 86.50 190 ALA A O 1
ATOM 1496 N N . GLU A 1 191 ? 0.105 -3.486 -9.780 1.00 86.38 191 GLU A N 1
ATOM 1497 C CA . GLU A 1 191 ? -0.862 -3.632 -10.873 1.00 86.38 191 GLU A CA 1
ATOM 1498 C C . GLU A 1 191 ? -1.661 -4.936 -10.774 1.00 86.38 191 GLU A C 1
ATOM 1500 O O . GLU A 1 191 ? -2.878 -4.927 -10.965 1.00 86.38 191 GLU A O 1
ATOM 1505 N N . GLY A 1 192 ? -0.995 -6.051 -10.452 1.00 87.50 192 GLY A N 1
ATOM 1506 C CA . GLY A 1 192 ? -1.651 -7.339 -10.238 1.00 87.50 192 GLY A CA 1
ATOM 1507 C C . GLY A 1 192 ? -2.655 -7.284 -9.088 1.00 87.50 192 GLY A C 1
ATOM 1508 O O . GLY A 1 192 ? -3.801 -7.692 -9.251 1.00 87.50 192 GLY A O 1
ATOM 1509 N N . LEU A 1 193 ? -2.255 -6.705 -7.954 1.00 88.38 193 LEU A N 1
ATOM 1510 C CA . LEU A 1 193 ? -3.142 -6.523 -6.810 1.00 88.38 193 LEU A CA 1
ATOM 1511 C C . LEU A 1 193 ? -4.291 -5.565 -7.132 1.00 88.38 193 LEU A C 1
ATOM 1513 O O . LEU A 1 193 ? -5.431 -5.888 -6.836 1.00 88.38 193 LEU A O 1
ATOM 1517 N N . VAL A 1 194 ? -4.044 -4.425 -7.781 1.00 88.69 194 VAL A N 1
ATOM 1518 C CA . VAL A 1 194 ? -5.125 -3.508 -8.185 1.00 88.69 194 VAL A CA 1
ATOM 1519 C C . VAL A 1 194 ? -6.166 -4.219 -9.047 1.00 88.69 194 VAL A C 1
ATOM 1521 O O . VAL A 1 194 ? -7.362 -4.045 -8.820 1.00 88.69 194 VAL A O 1
ATOM 1524 N N . ARG A 1 195 ? -5.733 -5.041 -10.007 1.00 88.75 195 ARG A N 1
ATOM 1525 C CA . ARG A 1 195 ? -6.651 -5.771 -10.884 1.00 88.75 195 ARG A CA 1
ATOM 1526 C C . ARG A 1 195 ? -7.558 -6.720 -10.100 1.00 88.75 195 ARG A C 1
ATOM 1528 O O . ARG A 1 195 ? -8.752 -6.769 -10.372 1.00 88.75 195 ARG A O 1
ATOM 1535 N N . GLU A 1 196 ? -6.999 -7.444 -9.136 1.00 90.06 196 GLU A N 1
ATOM 1536 C CA . GLU A 1 196 ? -7.741 -8.405 -8.311 1.00 90.06 196 GLU A CA 1
ATOM 1537 C C . GLU A 1 196 ? -8.615 -7.733 -7.240 1.00 90.06 196 GLU A C 1
ATOM 1539 O O . GLU A 1 196 ? -9.670 -8.253 -6.876 1.00 90.06 196 GLU A O 1
ATOM 1544 N N . LEU A 1 197 ? -8.183 -6.583 -6.714 1.00 89.56 197 LEU A N 1
ATOM 1545 C CA . LEU A 1 197 ? -8.836 -5.915 -5.586 1.00 89.56 197 LEU A CA 1
ATOM 1546 C C . LEU A 1 197 ? -9.889 -4.891 -5.999 1.00 89.56 197 LEU A C 1
ATOM 1548 O O . LEU A 1 197 ? -10.816 -4.671 -5.223 1.00 89.56 197 LEU A O 1
ATOM 1552 N N . CYS A 1 198 ? -9.741 -4.287 -7.179 1.00 86.69 198 CYS A N 1
ATOM 1553 C CA . CYS A 1 198 ? -10.544 -3.158 -7.647 1.00 86.69 198 CYS A CA 1
ATOM 1554 C C . CYS A 1 198 ? -11.289 -3.483 -8.955 1.00 86.69 198 CYS A C 1
ATOM 1556 O O . CYS A 1 198 ? -11.251 -2.684 -9.889 1.00 86.69 198 CYS A O 1
ATOM 1558 N N . ASP A 1 199 ? -11.918 -4.658 -9.056 1.00 83.25 199 ASP A N 1
ATOM 1559 C CA . ASP A 1 199 ? -12.779 -5.062 -10.185 1.00 83.25 199 ASP A CA 1
ATOM 1560 C C . ASP A 1 199 ? -12.135 -4.916 -11.578 1.00 83.25 199 ASP A C 1
ATOM 1562 O O . ASP A 1 199 ? -12.751 -4.460 -12.543 1.00 83.25 199 ASP A O 1
ATOM 1566 N N . GLY A 1 200 ? -10.862 -5.294 -11.704 1.00 78.44 200 GLY A N 1
ATOM 1567 C CA . GLY A 1 200 ? -10.163 -5.288 -12.986 1.00 78.44 200 GLY A CA 1
ATOM 1568 C C . GLY A 1 200 ? -9.653 -3.920 -13.445 1.00 78.44 200 GLY A C 1
ATOM 1569 O O . GLY A 1 200 ? -9.198 -3.810 -14.587 1.00 78.44 200 GLY A O 1
ATOM 1570 N N . LYS A 1 201 ? -9.688 -2.885 -12.591 1.00 79.75 201 LYS A N 1
ATOM 1571 C CA . LYS A 1 201 ? -9.084 -1.577 -12.897 1.00 79.75 201 LYS A CA 1
ATOM 1572 C C . LYS A 1 201 ? -7.600 -1.720 -13.266 1.00 79.75 201 LYS A C 1
ATOM 1574 O O . LYS A 1 201 ? -6.899 -2.620 -12.805 1.00 79.75 201 LYS A O 1
ATOM 1579 N N . ILE A 1 202 ? -7.119 -0.815 -14.117 1.00 74.06 202 ILE A N 1
ATOM 1580 C CA . ILE A 1 202 ? -5.734 -0.785 -14.604 1.00 74.06 202 ILE A CA 1
ATOM 1581 C C . ILE A 1 202 ? -5.160 0.600 -14.326 1.00 74.06 202 ILE A C 1
ATOM 1583 O O . ILE A 1 202 ? -5.813 1.609 -14.587 1.00 74.06 202 ILE A O 1
ATOM 1587 N N . ILE A 1 203 ? -3.935 0.648 -13.807 1.00 71.31 203 ILE A N 1
ATOM 1588 C CA . ILE A 1 203 ? -3.224 1.900 -13.552 1.00 71.31 203 ILE A CA 1
ATOM 1589 C C . ILE A 1 203 ? -2.648 2.397 -14.883 1.00 71.31 203 ILE A C 1
ATOM 1591 O O . ILE A 1 203 ? -1.858 1.704 -15.517 1.00 71.31 203 ILE A O 1
ATOM 1595 N N . SER A 1 204 ? -3.038 3.594 -15.322 1.00 56.09 204 SER A N 1
ATOM 1596 C CA . SER A 1 204 ? -2.500 4.202 -16.544 1.00 56.09 204 SER A CA 1
ATOM 1597 C C . SER A 1 204 ? -1.215 4.973 -16.230 1.00 56.09 204 SER A C 1
ATOM 1599 O O . SER A 1 204 ? -1.267 6.171 -15.957 1.00 56.09 204 SER A O 1
ATOM 1601 N N . GLN A 1 205 ? -0.055 4.314 -16.270 1.00 61.31 205 GLN A N 1
ATOM 1602 C CA . GLN A 1 205 ? 1.236 5.007 -16.324 1.00 61.31 205 GLN A CA 1
ATOM 1603 C C . GLN A 1 205 ? 2.291 4.227 -17.116 1.00 61.31 205 GLN A C 1
ATOM 1605 O O . GLN A 1 205 ? 2.126 3.039 -17.387 1.00 61.31 205 GLN A O 1
ATOM 1610 N N . ALA A 1 206 ? 3.368 4.918 -17.503 1.00 54.62 206 ALA A N 1
ATOM 1611 C CA . ALA A 1 206 ? 4.518 4.296 -18.144 1.00 54.62 206 ALA A CA 1
ATOM 1612 C C . ALA A 1 206 ? 5.150 3.263 -17.198 1.00 54.62 206 ALA A C 1
ATOM 1614 O O . ALA A 1 206 ? 5.267 3.479 -15.994 1.00 54.62 206 ALA A O 1
ATOM 1615 N N . ASN A 1 207 ? 5.506 2.101 -17.739 1.00 57.38 207 ASN A N 1
ATOM 1616 C CA . ASN A 1 207 ? 6.094 1.022 -16.957 1.00 57.38 207 ASN A CA 1
ATOM 1617 C C . ASN A 1 207 ? 7.507 1.429 -16.507 1.00 57.38 207 ASN A C 1
ATOM 1619 O O . ASN A 1 207 ? 8.338 1.776 -17.349 1.00 57.38 207 ASN A O 1
ATOM 1623 N N . LEU A 1 208 ? 7.820 1.313 -15.213 1.00 55.59 208 LEU A N 1
ATOM 1624 C CA . LEU A 1 208 ? 9.155 1.540 -14.645 1.00 55.59 208 LEU A CA 1
ATOM 1625 C C . LEU A 1 208 ? 10.236 0.804 -15.453 1.00 55.59 208 LEU A C 1
ATOM 1627 O O . LEU A 1 208 ? 11.329 1.320 -15.678 1.00 55.59 208 LEU A O 1
ATOM 1631 N N . GLY A 1 209 ? 9.933 -0.399 -15.947 1.00 51.22 209 GLY A N 1
ATOM 1632 C CA . GLY A 1 209 ? 10.811 -1.159 -16.830 1.00 51.22 209 GLY A CA 1
ATOM 1633 C C . GLY A 1 209 ? 11.057 -0.481 -18.181 1.00 51.22 209 GLY A C 1
ATOM 1634 O O . GLY A 1 209 ? 12.196 -0.434 -18.651 1.00 51.22 209 GLY A O 1
ATOM 1635 N N . GLU A 1 210 ? 10.026 0.080 -18.807 1.00 57.75 210 GLU A N 1
ATOM 1636 C CA . GLU A 1 210 ? 10.161 0.842 -20.053 1.00 57.75 210 GLU A CA 1
ATOM 1637 C C . GLU A 1 210 ? 10.953 2.128 -19.840 1.00 57.75 210 GLU A C 1
ATOM 1639 O O . GLU A 1 210 ? 11.801 2.477 -20.662 1.00 57.75 210 GLU A O 1
ATOM 1644 N N . GLU A 1 211 ? 10.765 2.793 -18.707 1.00 58.66 211 GLU A N 1
ATOM 1645 C CA . GLU A 1 211 ? 11.460 4.032 -18.379 1.00 58.66 211 GLU A CA 1
ATOM 1646 C C . GLU A 1 211 ? 12.926 3.791 -18.032 1.00 58.66 211 GLU A C 1
ATOM 1648 O O . GLU A 1 211 ? 13.799 4.504 -18.531 1.00 58.66 211 GLU A O 1
ATOM 1653 N N . VAL A 1 212 ? 13.239 2.726 -17.288 1.00 52.22 212 VAL A N 1
ATOM 1654 C CA . VAL A 1 212 ? 14.623 2.286 -17.061 1.00 52.22 212 VAL A CA 1
ATOM 1655 C C . VAL A 1 212 ? 15.274 1.840 -18.376 1.00 52.22 212 VAL A C 1
ATOM 1657 O O . VAL A 1 212 ? 16.462 2.086 -18.595 1.00 52.22 212 VAL A O 1
ATOM 1660 N N . LYS A 1 213 ? 14.525 1.227 -19.299 1.00 56.47 213 LYS A N 1
ATOM 1661 C CA . LYS A 1 213 ? 15.035 0.847 -20.626 1.00 56.47 213 LYS A CA 1
ATOM 1662 C C . LYS A 1 213 ? 15.293 2.072 -21.507 1.00 56.47 213 LYS A C 1
ATOM 1664 O O . LYS A 1 213 ? 16.346 2.150 -22.148 1.00 56.47 213 LYS A O 1
ATOM 1669 N N . MET A 1 214 ? 14.394 3.055 -21.504 1.00 57.38 214 MET A N 1
ATOM 1670 C CA . MET A 1 214 ? 14.598 4.351 -22.157 1.00 57.38 214 MET A CA 1
ATOM 1671 C C . MET A 1 214 ? 15.790 5.095 -21.552 1.00 57.38 214 MET A C 1
ATOM 1673 O O . MET A 1 214 ? 16.614 5.627 -22.294 1.00 57.38 214 MET A O 1
ATOM 1677 N N . LEU A 1 215 ? 15.927 5.083 -20.225 1.00 54.56 215 LEU A N 1
ATOM 1678 C CA . LEU A 1 215 ? 17.069 5.622 -19.490 1.00 54.56 215 LEU A CA 1
ATOM 1679 C C . LEU A 1 215 ? 18.368 4.941 -19.923 1.00 54.56 215 LEU A C 1
ATOM 1681 O O . LEU A 1 215 ? 19.313 5.631 -20.290 1.00 54.56 215 LEU A O 1
ATOM 1685 N N . SER A 1 216 ? 18.424 3.608 -19.916 1.00 50.66 216 SER A N 1
ATOM 1686 C CA . SER A 1 216 ? 19.603 2.838 -20.328 1.00 50.66 216 SER A CA 1
ATOM 1687 C C . SER A 1 216 ? 19.996 3.157 -21.771 1.00 50.66 216 SER A C 1
ATOM 1689 O O . SER A 1 216 ? 21.166 3.413 -22.055 1.00 50.66 216 SER A O 1
ATOM 1691 N N . THR A 1 217 ? 19.012 3.248 -22.668 1.00 55.56 217 THR A N 1
ATOM 1692 C CA . THR A 1 217 ? 19.223 3.583 -24.083 1.00 55.56 217 THR A CA 1
ATOM 1693 C C . THR A 1 217 ? 19.714 5.023 -24.254 1.00 55.56 217 THR A C 1
ATOM 1695 O O . THR A 1 217 ? 20.657 5.265 -25.008 1.00 55.56 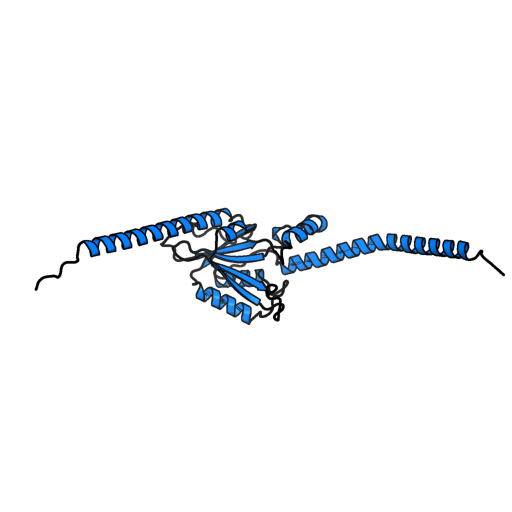217 THR A O 1
ATOM 1698 N N . LYS A 1 218 ? 19.141 5.990 -23.524 1.00 56.50 218 LYS A N 1
ATOM 1699 C CA . LYS A 1 218 ? 19.549 7.404 -23.563 1.00 56.50 218 LYS A CA 1
ATOM 1700 C C . LYS A 1 218 ? 20.913 7.630 -22.910 1.00 56.50 218 LYS A C 1
ATOM 1702 O O . LYS A 1 218 ? 21.728 8.330 -23.494 1.00 56.50 218 LYS A O 1
ATOM 1707 N N . ILE A 1 219 ? 21.214 7.007 -21.767 1.00 51.72 219 ILE A N 1
ATOM 1708 C CA . ILE A 1 219 ? 22.551 7.045 -21.146 1.00 51.72 219 ILE A CA 1
ATOM 1709 C C . ILE A 1 219 ? 23.583 6.437 -22.090 1.00 51.72 219 ILE A C 1
ATOM 1711 O O . ILE A 1 219 ? 24.623 7.049 -22.312 1.00 51.72 219 ILE A O 1
ATOM 1715 N N . SER A 1 220 ? 23.285 5.279 -22.685 1.00 50.84 220 SER A N 1
ATOM 1716 C CA . SER A 1 220 ? 24.168 4.649 -23.670 1.00 50.84 220 SER A CA 1
ATOM 1717 C C . SER A 1 220 ? 24.379 5.559 -24.878 1.00 50.84 220 SER A C 1
ATOM 1719 O O . SER A 1 220 ? 25.505 5.726 -25.322 1.00 50.84 220 SER A O 1
ATOM 1721 N N . SER A 1 221 ? 23.332 6.233 -25.358 1.00 46.94 221 SER A N 1
ATOM 1722 C CA . SER A 1 221 ? 23.423 7.193 -26.466 1.00 46.94 221 SER A CA 1
ATOM 1723 C C . SER A 1 221 ? 24.227 8.442 -26.099 1.00 46.94 221 SER A C 1
ATOM 1725 O O . SER A 1 221 ? 25.020 8.905 -26.908 1.00 46.94 221 SER A O 1
ATOM 1727 N N . VAL A 1 222 ? 24.090 8.966 -24.876 1.00 50.88 222 VAL A N 1
ATOM 1728 C CA . VAL A 1 222 ? 24.881 10.100 -24.369 1.00 50.88 222 VAL A CA 1
ATOM 1729 C C . VAL A 1 222 ? 26.337 9.698 -24.147 1.00 50.88 222 VAL A C 1
ATOM 1731 O O . VAL A 1 222 ? 27.229 10.478 -24.464 1.00 50.88 222 VAL A O 1
ATOM 1734 N N . MET A 1 223 ? 26.604 8.488 -23.650 1.00 38.75 223 MET A N 1
ATOM 1735 C CA . MET A 1 223 ? 27.957 7.936 -23.550 1.00 38.75 223 MET A CA 1
ATOM 1736 C C . MET A 1 223 ? 28.568 7.715 -24.931 1.00 38.75 223 MET A C 1
ATOM 1738 O O . MET A 1 223 ? 29.718 8.078 -25.127 1.00 38.75 223 MET A O 1
ATOM 1742 N N . LEU A 1 224 ? 27.810 7.203 -25.901 1.00 44.56 224 LEU A N 1
ATOM 1743 C CA . LEU A 1 224 ? 28.262 7.031 -27.282 1.00 44.56 224 LEU A CA 1
ATOM 1744 C C . LEU A 1 224 ? 28.468 8.371 -27.993 1.00 44.56 224 LEU A C 1
ATOM 1746 O O . LEU A 1 224 ? 29.436 8.499 -28.733 1.00 44.56 224 LEU A O 1
ATOM 1750 N N . MET A 1 225 ? 27.621 9.376 -27.743 1.00 45.19 225 MET A N 1
ATOM 1751 C CA . MET A 1 225 ? 27.812 10.753 -28.215 1.00 45.19 225 MET A CA 1
ATOM 1752 C C . MET A 1 225 ? 29.037 11.393 -27.572 1.00 45.19 225 MET A C 1
ATOM 1754 O O . MET A 1 225 ? 29.828 11.998 -28.283 1.00 45.19 225 MET A O 1
ATOM 1758 N N . LYS A 1 226 ? 29.243 11.227 -26.260 1.00 43.78 226 LYS A N 1
ATOM 1759 C CA . LYS A 1 226 ? 30.465 11.678 -25.583 1.00 43.78 226 LYS A CA 1
ATOM 1760 C C . LYS A 1 226 ? 31.699 10.949 -26.097 1.00 43.78 226 LYS A C 1
ATOM 1762 O O . LYS A 1 226 ? 32.690 11.609 -26.331 1.00 43.78 226 LYS A O 1
ATOM 1767 N N . MET A 1 227 ? 31.628 9.642 -26.347 1.00 40.91 227 MET A N 1
ATOM 1768 C CA . MET A 1 227 ? 32.710 8.861 -26.958 1.00 40.91 227 MET A CA 1
ATOM 1769 C C . MET A 1 227 ? 32.938 9.214 -28.437 1.00 40.91 227 MET A C 1
ATOM 1771 O O . MET A 1 227 ? 34.053 9.064 -28.925 1.00 40.91 227 MET A O 1
ATOM 1775 N N . HIS A 1 228 ? 31.915 9.678 -29.162 1.00 45.72 228 HIS A N 1
ATOM 1776 C CA . HIS A 1 228 ? 32.061 10.228 -30.515 1.00 45.72 228 HIS A CA 1
ATOM 1777 C C . HIS A 1 228 ? 32.673 11.631 -30.495 1.00 45.72 228 HIS A C 1
ATOM 1779 O O . HIS A 1 228 ? 33.555 11.900 -31.301 1.00 45.72 228 HIS A O 1
ATOM 1785 N N . LEU A 1 229 ? 32.271 12.486 -29.552 1.00 47.41 229 LEU A N 1
ATOM 1786 C CA . LEU A 1 229 ? 32.888 13.794 -29.305 1.00 47.41 229 LEU A CA 1
ATOM 1787 C C . LEU A 1 229 ? 34.345 13.637 -28.832 1.00 47.41 229 LEU A C 1
ATOM 1789 O O . LEU A 1 229 ? 35.215 14.384 -29.262 1.00 47.41 229 LEU A O 1
ATOM 1793 N N . ASP A 1 230 ? 34.631 12.604 -28.036 1.00 49.03 230 ASP A N 1
ATOM 1794 C CA . ASP A 1 230 ? 35.986 12.233 -27.623 1.00 49.03 230 ASP A CA 1
ATOM 1795 C C . ASP A 1 230 ? 36.758 11.476 -28.703 1.00 49.03 230 ASP A C 1
ATOM 1797 O O . ASP A 1 230 ? 37.947 11.262 -28.529 1.00 49.03 230 ASP A O 1
ATOM 1801 N N . ARG A 1 231 ? 36.164 11.046 -29.825 1.00 50.38 231 ARG A N 1
ATOM 1802 C CA . ARG A 1 231 ? 36.938 10.363 -30.881 1.00 50.38 231 ARG A CA 1
ATOM 1803 C C . ARG A 1 231 ? 37.880 11.320 -31.598 1.00 50.38 231 ARG A C 1
ATOM 1805 O O . ARG A 1 231 ? 38.954 10.883 -32.011 1.00 50.38 231 ARG A O 1
ATOM 1812 N N . ASP A 1 232 ? 37.492 12.587 -31.711 1.00 54.41 232 ASP A N 1
ATOM 1813 C CA . ASP A 1 232 ? 38.332 13.651 -32.257 1.00 54.41 232 ASP A CA 1
ATOM 1814 C C . ASP A 1 232 ? 39.361 14.121 -31.217 1.00 54.41 232 ASP A C 1
ATOM 1816 O O . ASP A 1 232 ? 40.547 14.193 -31.541 1.00 54.41 232 ASP A O 1
ATOM 1820 N N . ALA A 1 233 ? 38.966 14.254 -29.943 1.00 50.59 233 ALA A N 1
ATOM 1821 C CA . ALA A 1 233 ? 39.889 14.552 -28.840 1.00 50.59 233 ALA A CA 1
ATOM 1822 C C . ALA A 1 233 ? 40.902 13.415 -28.574 1.00 50.59 233 ALA A C 1
ATOM 1824 O O . ALA A 1 233 ? 42.075 13.670 -28.329 1.00 50.59 233 ALA A O 1
ATOM 1825 N N . LEU A 1 234 ? 40.502 12.143 -28.693 1.00 46.62 234 LEU A N 1
ATOM 1826 C CA . LEU A 1 234 ? 41.386 10.970 -28.620 1.00 46.62 234 LEU A CA 1
ATOM 1827 C C . LEU A 1 234 ? 42.297 10.867 -29.848 1.00 46.62 234 LEU A C 1
ATOM 1829 O O . LEU A 1 234 ? 43.383 10.293 -29.750 1.00 46.62 234 LEU A O 1
ATOM 1833 N N . ARG A 1 235 ? 41.885 11.400 -31.008 1.00 57.75 235 ARG A N 1
ATOM 1834 C CA . ARG A 1 235 ? 42.739 11.506 -32.201 1.00 57.75 235 ARG A CA 1
ATOM 1835 C C . ARG A 1 235 ? 43.816 12.568 -32.012 1.00 57.75 235 ARG A C 1
ATOM 1837 O O . ARG A 1 235 ? 44.971 12.278 -32.317 1.00 57.75 235 ARG A O 1
ATOM 1844 N N . GLU A 1 236 ? 43.451 13.733 -31.480 1.00 54.88 236 GLU A N 1
ATOM 1845 C CA . GLU A 1 236 ? 44.395 14.782 -31.076 1.00 54.88 236 GLU A CA 1
ATOM 1846 C C . GLU A 1 236 ? 45.345 14.274 -29.996 1.00 54.88 236 GLU A C 1
ATOM 1848 O O . GLU A 1 236 ? 46.551 14.281 -30.209 1.00 54.88 236 GLU A O 1
ATOM 1853 N N . LEU A 1 237 ? 44.833 13.674 -28.918 1.00 45.38 237 LEU A N 1
ATOM 1854 C CA . LEU A 1 237 ? 45.662 13.133 -27.840 1.00 45.38 237 LEU A CA 1
ATOM 1855 C C . LEU A 1 237 ? 46.630 12.051 -28.350 1.00 45.38 237 LEU A C 1
ATOM 1857 O O . LEU A 1 237 ? 47.788 12.005 -27.948 1.00 45.38 237 LEU A O 1
ATOM 1861 N N . ARG A 1 238 ? 46.192 11.183 -29.274 1.00 50.16 238 ARG A N 1
ATOM 1862 C CA . ARG A 1 238 ? 47.058 10.165 -29.895 1.00 50.16 238 ARG A CA 1
ATOM 1863 C C . ARG A 1 238 ? 48.102 10.782 -30.832 1.00 50.16 238 ARG A C 1
ATOM 1865 O O . ARG A 1 238 ? 49.203 10.240 -30.934 1.00 50.16 238 ARG A O 1
ATOM 1872 N N . SER A 1 239 ? 47.778 11.888 -31.498 1.00 57.44 239 SER A N 1
ATOM 1873 C CA . SER A 1 239 ? 48.713 12.673 -32.312 1.00 57.44 239 SER A CA 1
ATOM 1874 C C . SER A 1 239 ? 49.749 13.395 -31.444 1.00 57.44 239 SER A C 1
ATOM 1876 O O . SER A 1 239 ? 50.944 13.354 -31.742 1.00 57.44 239 SER A O 1
ATOM 1878 N N . ASP A 1 240 ? 49.313 13.974 -30.329 1.00 51.03 240 ASP A N 1
ATOM 1879 C CA . ASP A 1 240 ? 50.150 14.697 -29.374 1.00 51.03 240 ASP A CA 1
ATOM 1880 C C . ASP A 1 240 ? 51.078 13.753 -28.613 1.00 51.03 240 ASP A C 1
ATOM 1882 O O . ASP A 1 240 ? 52.267 14.034 -28.486 1.00 51.03 240 ASP A O 1
ATOM 1886 N N . ILE A 1 241 ? 50.586 12.580 -28.198 1.00 48.44 241 ILE A N 1
ATOM 1887 C CA . ILE A 1 241 ? 51.408 11.523 -27.590 1.00 48.44 241 ILE A CA 1
ATOM 1888 C C . ILE A 1 241 ? 52.451 11.007 -28.589 1.00 48.44 241 ILE A C 1
ATOM 1890 O O . ILE A 1 241 ? 53.602 10.791 -28.210 1.00 48.44 241 ILE A O 1
ATOM 1894 N N . LYS A 1 242 ? 52.089 10.845 -29.869 1.00 55.50 242 LYS A N 1
ATOM 1895 C CA . LYS A 1 242 ? 53.040 10.443 -30.916 1.00 55.50 242 LYS A CA 1
ATOM 1896 C C . LYS A 1 242 ? 54.107 11.518 -31.139 1.00 55.50 242 LYS A C 1
ATOM 1898 O O . LYS A 1 242 ? 55.289 11.204 -31.165 1.00 55.50 242 LYS A O 1
ATOM 1903 N N . THR A 1 243 ? 53.706 12.785 -31.202 1.00 65.44 243 THR A N 1
ATOM 1904 C CA . THR A 1 243 ? 54.614 13.920 -31.424 1.00 65.44 243 THR A CA 1
ATOM 1905 C C . THR A 1 243 ? 55.528 14.164 -30.219 1.00 65.44 243 THR A C 1
ATOM 1907 O O . THR A 1 243 ? 56.709 14.466 -30.385 1.00 65.44 243 THR A O 1
ATOM 1910 N N . ALA A 1 244 ? 55.023 13.984 -28.996 1.00 51.44 244 ALA A N 1
ATOM 1911 C CA . ALA A 1 244 ? 55.820 14.016 -27.773 1.00 51.44 244 ALA A CA 1
ATOM 1912 C C . ALA A 1 244 ? 56.807 12.836 -27.700 1.00 51.44 244 ALA A C 1
ATOM 1914 O O . ALA A 1 244 ? 57.955 13.028 -27.303 1.00 51.44 244 ALA A O 1
ATOM 1915 N N . GLY A 1 245 ? 56.393 11.640 -28.134 1.00 47.16 245 GLY A N 1
ATOM 1916 C CA . GLY A 1 245 ? 57.259 10.465 -28.259 1.00 47.16 245 GLY A CA 1
ATOM 1917 C C . GLY A 1 245 ? 58.380 10.658 -29.283 1.00 47.16 245 GLY A C 1
ATOM 1918 O O . GLY A 1 245 ? 59.540 10.397 -28.971 1.00 47.16 245 GLY A O 1
ATOM 1919 N N . ASP A 1 246 ? 58.064 11.196 -30.461 1.00 63.94 246 ASP A N 1
ATOM 1920 C CA . ASP A 1 246 ? 59.041 11.477 -31.519 1.00 63.94 246 ASP A CA 1
ATOM 1921 C C . ASP A 1 246 ? 60.052 12.561 -31.087 1.00 63.94 246 ASP A C 1
ATOM 1923 O O . ASP A 1 246 ? 61.248 12.438 -31.358 1.00 63.94 246 ASP A O 1
ATOM 1927 N N . ARG A 1 247 ? 59.616 13.581 -30.326 1.00 59.62 247 ARG A N 1
ATOM 1928 C CA . ARG A 1 247 ? 60.511 14.581 -29.705 1.00 59.62 247 ARG A CA 1
ATOM 1929 C C . ARG A 1 247 ? 61.426 13.972 -28.644 1.00 59.62 247 ARG A C 1
ATOM 1931 O O . ARG A 1 247 ? 62.620 14.247 -28.654 1.00 59.62 247 ARG A O 1
ATOM 1938 N N . LEU A 1 248 ? 60.899 13.107 -27.777 1.00 50.69 248 LEU A N 1
ATOM 1939 C CA . LEU A 1 248 ? 61.689 12.392 -26.767 1.00 50.69 248 LEU A CA 1
ATOM 1940 C C . LEU A 1 248 ? 62.729 11.454 -27.395 1.00 50.69 248 LEU A C 1
ATOM 1942 O O . LEU A 1 248 ? 63.822 11.306 -26.852 1.00 50.69 248 LEU A O 1
ATOM 1946 N N . ILE A 1 249 ? 62.412 10.832 -28.535 1.00 58.12 249 ILE A N 1
ATOM 1947 C CA . ILE A 1 249 ? 63.346 9.993 -29.299 1.00 58.12 249 ILE A CA 1
ATOM 1948 C C . ILE A 1 249 ? 64.408 10.855 -29.996 1.00 58.12 249 ILE A C 1
ATOM 1950 O O . ILE A 1 249 ? 65.578 10.484 -29.979 1.00 58.12 249 ILE A O 1
ATOM 1954 N N . ALA A 1 250 ? 64.050 12.023 -30.535 1.00 59.56 250 ALA A N 1
ATOM 1955 C CA . ALA A 1 250 ? 65.012 12.972 -31.100 1.00 59.56 250 ALA A CA 1
ATOM 1956 C C . ALA A 1 250 ? 65.956 13.564 -30.031 1.00 59.56 250 ALA A C 1
ATOM 1958 O O . ALA A 1 250 ? 67.157 13.683 -30.265 1.00 59.56 250 ALA A O 1
ATOM 1959 N N . GLU A 1 251 ? 65.444 13.869 -28.834 1.00 55.34 251 GLU A N 1
ATOM 1960 C CA . GLU A 1 251 ? 66.239 14.378 -27.707 1.00 55.34 251 GLU A CA 1
ATOM 1961 C C . GLU A 1 251 ? 67.132 13.299 -27.075 1.00 55.34 251 GLU A C 1
ATOM 1963 O O . GLU A 1 251 ? 68.274 13.581 -26.706 1.00 55.34 251 GLU A O 1
ATOM 1968 N N . LYS A 1 252 ? 66.659 12.047 -26.973 1.00 51.84 252 LYS A N 1
ATOM 1969 C CA . LYS A 1 252 ? 67.455 10.922 -26.440 1.00 51.84 252 LYS A CA 1
ATOM 1970 C C . LYS A 1 252 ? 68.343 10.233 -27.480 1.00 51.84 252 LYS A C 1
ATOM 1972 O O . LYS A 1 252 ? 69.275 9.536 -27.093 1.00 51.84 252 LYS A O 1
ATOM 1977 N N . GLY A 1 253 ? 68.103 10.449 -28.772 1.00 50.12 253 GLY A N 1
ATOM 1978 C CA . GLY A 1 253 ? 68.916 9.933 -29.877 1.00 50.12 253 GLY A CA 1
ATOM 1979 C C . GLY A 1 253 ? 70.228 10.689 -30.108 1.00 50.12 253 GLY A C 1
ATOM 1980 O O . GLY A 1 253 ? 71.055 10.231 -30.889 1.00 50.12 253 GLY A O 1
ATOM 1981 N N . SER A 1 254 ? 70.459 11.810 -29.412 1.00 50.16 254 SER A N 1
ATOM 1982 C CA . SER A 1 254 ? 71.684 12.613 -29.540 1.00 50.16 254 SER A CA 1
ATOM 1983 C C . SER A 1 254 ? 72.580 12.565 -28.297 1.00 50.16 254 SER A C 1
ATOM 1985 O O . SER A 1 254 ? 73.172 13.567 -27.895 1.00 50.16 254 SER A O 1
ATOM 1987 N N . LYS A 1 255 ? 72.725 11.380 -27.698 1.00 42.78 255 LYS A N 1
ATOM 1988 C CA . LYS A 1 255 ? 73.927 11.033 -26.930 1.00 42.78 255 LYS A CA 1
ATOM 1989 C C . LYS A 1 255 ? 74.488 9.714 -27.439 1.00 42.78 255 LYS A C 1
ATOM 1991 O O . LYS A 1 255 ? 74.275 8.655 -26.861 1.00 42.78 255 LYS A O 1
ATOM 1996 N N . VAL A 1 256 ? 75.249 9.828 -28.525 1.00 44.91 256 VAL A N 1
ATOM 1997 C CA . VAL A 1 256 ? 76.448 9.009 -28.688 1.00 44.91 256 VAL A CA 1
ATOM 1998 C C . VAL A 1 256 ? 77.307 9.279 -27.457 1.00 44.91 256 VAL A C 1
ATOM 2000 O O . VAL A 1 256 ? 77.657 10.430 -27.194 1.00 44.91 256 VAL A O 1
ATOM 2003 N N . ILE A 1 257 ? 77.632 8.243 -26.698 1.00 30.08 257 ILE A N 1
ATOM 2004 C CA . ILE A 1 257 ? 78.870 8.248 -25.929 1.00 30.08 257 ILE A CA 1
ATOM 2005 C C . ILE A 1 257 ? 79.650 7.014 -26.407 1.00 30.08 257 ILE A C 1
ATOM 2007 O O . ILE A 1 257 ? 79.063 5.929 -26.419 1.00 30.08 257 ILE A O 1
ATOM 2011 N N . PRO A 1 258 ? 80.892 7.199 -26.890 1.00 47.56 258 PRO A N 1
ATOM 2012 C CA . PRO A 1 258 ? 81.869 6.130 -27.094 1.00 47.56 258 PRO A CA 1
ATOM 2013 C C . PRO A 1 258 ? 82.095 5.274 -25.844 1.00 47.56 258 PRO A C 1
ATOM 2015 O O . PRO A 1 258 ? 81.984 5.823 -24.724 1.00 47.56 258 PRO A O 1
#

Radius of gyration: 29.87 Å; Cα contacts (8 Å, |Δi|>4): 344; chains: 1; bounding box: 113×36×82 Å

InterPro domains:
  IPR008580 PPPDE peptidase domain [PS51858] (67-228)
  IPR008580 PPPDE peptidase domain [SM01179] (72-228)
  IPR042266 PPPDE peptidase domain superfamily [G3DSA:3.90.1720.30] (72-238)

Sequence (258 aa):
MPFHGVRASQLINAGKEYYEKLKKHNEARDEKKALLKLIRAKLDGNHTVSELDEPLEYNARCKTSAVLVVTSAIDINGIQVTKLASKLLAKHAGLSLDSLSHWALVVVDRGEGICYLYDLMSDQMLPTTKLMKNYPRCFPVTEQMVDSWTGASYIGETTRSHDEILDIAAAFIASHPRYNLFNNNCQHLAEGLVRELCDGKIISQANLGEEVKMLSTKISSVMLMKMHLDRDALRELRSDIKTAGDRLIAEKGSKVIP

Mean predicted aligned error: 14.98 Å

Foldseek 3Di:
DDDPDDDPVNVVVVVVVVVVVVVVVVVLQVQLQVLLVLLVVQAPDPQAPDDDPDRSGADQPDLKWWKKKFWFFDDDPNPRCLVVLCVVCVVFPVDDSVLQTQIWIWTGDNYSDFIKIWWWDFPPPDPDDGGFFIDIDMDGDDSVNSVRTPHMYTYAIFNDDPVRLVVQLVVLCVVVGGDDQQPHGGVVSSQSSSCVGHVHTGGDDDRSNVVVVSSVVRVVVVVVVVVVVCVVVVVVVVVVVVVVVVVVCVVVVPDDDD

Nearest PDB structures (foldseek):
  4v3d-assembly2_A  TM=4.247E-01  e=2.624E+00  Plasmodium falciparum HB3
  6y5f-assembly1_A  TM=1.934E-01  e=2.333E+00  Orthohantavirus andesense
  6zjm-assembly1_E  TM=1.934E-01  e=3.955E+00  Orthohantavirus tulaense
  6y5w-assembly1_A  TM=2.038E-01  e=6.703E+00  Orthohantavirus andesense
  6zjm-assembly1_G  TM=1.934E-01  e=5.622E+00  Orthohantavirus tulaense

Organism: Cytospora mali (NCBI:txid578113)

pLDDT: mean 70.51, std 17.82, range [30.08, 94.81]